Protein AF-A0A143X3V6-F1 (afdb_monomer)

Foldseek 3Di:
DPPPPDDAPLLCQVVVDPDDDDDDDLLQDLAPPDGDDPVNNVVSCVVVVHDDDDDDPPFDPPPVRPPLQVLCVCVVQVVDPVGDVDHDPVDDDDDDPDVVVLLVVQVVVCVPPNQGAEAEEQLFAAPPVCQPPQVDFRDDDPPDGTAAQHDDLVCLRPDSVNNRHYYYLVSCVPPHGPYYRYDYWPQWDDDVHIHGDPVSGYPNDPRCPVVVVVCVPPDPPPPDDPDPPDDNPSNPDDDD

Nearest PDB structures (foldseek):
  3qox-assembly1_A  TM=1.819E-01  e=5.528E+00  Homo sapiens
  4ek9-assembly1_A  TM=1.467E-01  e=5.528E+00  Homo sapiens
  5juw-assembly1_A  TM=1.767E-01  e=9.982E+00  Homo sapiens
  3sx0-assembly1_A  TM=1.728E-01  e=8.197E+00  Homo sapiens

pLDDT: mean 71.81, std 19.57, range [23.72, 94.69]

Secondary structure (DSSP, 8-state):
--TTS-S-HHHHHHHH-SS------GGG--STT----HHHHHHHHHHTT------------SGGG-HHHHHHHHHHTTS-TT------TT------SSHHHHHHHHHHHHHHHS-EEEEE-S-S---GGGTT-TTS-SEEETTEEEEEP-S-TTTTTT-SGGGGEEEEHHHHTT---SEEEEEP-TTEEESSSEEE-GGGS-TT-STTHHHHHHHTTS-GGGSS-S--S-S--TT-----

Radius of gyration: 20.34 Å; Cα contacts (8 Å, |Δi|>4): 263; chains: 1; bounding box: 48×42×54 Å

Sequence (240 aa):
MFQNLGENQVKEIINAAKFSIFFVDDFQMVTTKDIGSTEEIKKWCRFYDAEVYEDELISQFRCNGSDSYLSWIDNVLEISMEATDDFDHDYDIRICDTPEEVRQLIFEKNKINNKSRMVAGYCWDWIKDGKNNSEVHDIQIGNFGMSWNLGSSSTWAIDPESVNEIGCIHTCQGLEFDYVGVIIGNDLRYDNGIVTDFFQRARTDQSIKGLVLCQEKVPVKMRNMHSYTQLPVHCIDFFL

Solvent-accessible surface area (backbone atoms only — not comparable to full-atom values): 15436 Å² total; per-residue (Å²): 129,78,85,83,80,66,95,46,72,61,54,50,51,58,73,74,43,98,75,79,87,84,90,76,59,75,89,71,61,76,39,87,78,66,79,64,43,70,67,56,46,53,52,45,32,60,74,70,74,47,89,83,87,85,83,79,85,80,79,65,77,62,76,90,51,46,62,38,48,55,26,25,51,32,36,78,60,69,73,38,91,87,38,43,88,57,67,56,84,91,61,91,85,80,90,66,97,44,73,64,56,42,50,52,53,34,56,59,56,19,71,75,77,50,36,24,42,36,32,33,65,65,40,54,46,74,52,76,92,36,72,77,38,74,87,43,52,38,43,72,57,90,91,45,66,37,9,63,62,61,94,44,62,87,51,43,73,70,42,83,70,43,56,71,23,31,33,41,65,84,48,46,60,96,60,86,63,87,43,76,33,78,49,81,46,80,28,55,45,81,71,101,49,80,43,77,36,79,84,42,35,18,85,70,47,70,49,54,65,58,59,62,63,63,47,77,78,55,69,83,86,72,81,84,62,102,72,79,91,78,65,84,75,79,79,72,89,78,83,131

Structure (mmCIF, N/CA/C/O backbone):
data_AF-A0A143X3V6-F1
#
_entry.id   AF-A0A143X3V6-F1
#
loop_
_atom_site.group_PDB
_atom_site.id
_atom_site.type_symbol
_atom_site.label_atom_id
_atom_site.label_alt_id
_atom_site.label_comp_id
_atom_site.label_asym_id
_atom_site.label_entity_id
_atom_site.label_seq_id
_atom_site.pdbx_PDB_ins_code
_atom_site.Cartn_x
_atom_site.Cartn_y
_atom_site.Cartn_z
_atom_site.occupancy
_atom_site.B_iso_or_equiv
_atom_site.auth_seq_id
_atom_site.auth_comp_id
_atom_site.auth_asym_id
_atom_site.auth_atom_id
_atom_site.pdbx_PDB_model_num
ATOM 1 N N . MET A 1 1 ? 1.322 15.713 -10.008 1.00 41.16 1 MET A N 1
ATOM 2 C CA . MET A 1 1 ? 2.105 15.584 -11.256 1.00 41.16 1 MET A CA 1
ATOM 3 C C . MET A 1 1 ? 1.206 16.009 -12.415 1.00 41.16 1 MET A C 1
ATOM 5 O O . MET A 1 1 ? 0.051 15.601 -12.431 1.00 41.16 1 MET A O 1
ATOM 9 N N . PHE A 1 2 ? 1.649 16.917 -13.291 1.00 35.09 2 PHE A N 1
ATOM 10 C CA . PHE A 1 2 ? 0.79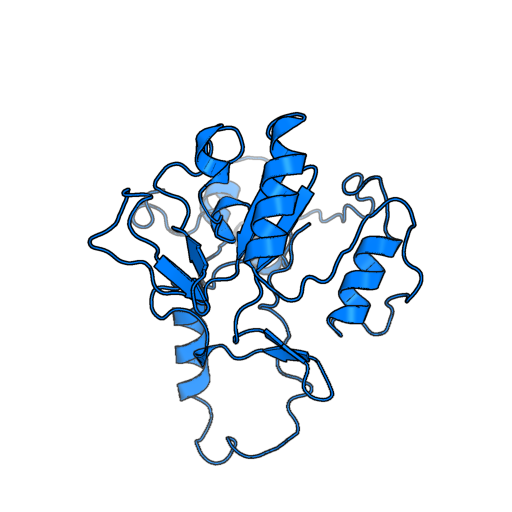5 17.508 -14.331 1.00 35.09 2 PHE A CA 1
ATOM 11 C C . PHE A 1 2 ? 0.451 16.472 -15.412 1.00 35.09 2 PHE A C 1
ATOM 13 O O . PHE A 1 2 ? 1.217 16.279 -16.347 1.00 35.09 2 PHE A O 1
ATOM 20 N N . GLN A 1 3 ? -0.715 15.830 -15.303 1.00 49.12 3 GLN A N 1
ATOM 21 C CA . GLN A 1 3 ? -1.196 14.803 -16.244 1.00 49.12 3 GLN A CA 1
ATOM 22 C C . GLN A 1 3 ? -1.459 15.319 -17.675 1.00 49.12 3 GLN A C 1
ATOM 24 O O . GLN A 1 3 ? -1.800 14.535 -18.551 1.00 49.12 3 GLN A O 1
ATOM 29 N N . ASN A 1 4 ? -1.298 16.623 -17.927 1.00 50.66 4 ASN A N 1
ATOM 30 C CA . ASN A 1 4 ? -1.761 17.285 -19.150 1.00 50.66 4 ASN A CA 1
ATOM 31 C C . ASN A 1 4 ? -0.631 17.876 -20.014 1.00 50.66 4 ASN A C 1
ATOM 33 O O . ASN A 1 4 ? -0.927 18.599 -20.962 1.00 50.66 4 ASN A O 1
ATOM 37 N N . LEU A 1 5 ? 0.643 17.663 -19.661 1.00 55.75 5 LEU A N 1
ATOM 38 C CA . LEU A 1 5 ? 1.781 18.320 -20.329 1.00 55.75 5 LEU A CA 1
ATOM 39 C C . LEU A 1 5 ? 2.754 17.360 -21.030 1.00 55.75 5 LEU A C 1
ATOM 41 O O . LEU A 1 5 ? 3.591 17.841 -21.788 1.00 55.75 5 LEU A O 1
ATOM 45 N N . GLY A 1 6 ? 2.639 16.049 -20.804 1.00 58.88 6 GLY A N 1
ATOM 46 C CA . GLY A 1 6 ? 3.483 15.026 -21.432 1.00 58.88 6 GLY A CA 1
ATOM 47 C C . GLY A 1 6 ? 2.671 14.062 -22.297 1.00 58.88 6 GLY A C 1
ATOM 48 O O . GLY A 1 6 ? 1.479 13.867 -22.060 1.00 58.88 6 GLY A O 1
ATOM 49 N N . GLU A 1 7 ? 3.309 13.476 -23.307 1.00 71.25 7 GLU A N 1
ATOM 50 C CA . GLU A 1 7 ? 2.683 12.512 -24.224 1.00 71.25 7 GLU A CA 1
ATOM 51 C C . GLU A 1 7 ? 2.676 11.104 -23.612 1.00 71.25 7 GLU A C 1
ATOM 53 O O . GLU A 1 7 ? 1.647 10.431 -23.592 1.00 71.25 7 GLU A O 1
ATOM 58 N N . ASN A 1 8 ? 3.826 10.667 -23.090 1.00 80.94 8 ASN A N 1
ATOM 59 C CA . ASN A 1 8 ? 4.011 9.402 -22.381 1.00 80.94 8 ASN A CA 1
ATOM 60 C C . ASN A 1 8 ? 5.337 9.459 -21.603 1.00 80.94 8 ASN A C 1
ATOM 62 O O . ASN A 1 8 ? 6.382 9.743 -22.188 1.00 80.94 8 ASN A O 1
ATOM 66 N N . GLN A 1 9 ? 5.309 9.183 -20.297 1.00 83.38 9 GLN A N 1
ATOM 67 C CA . GLN A 1 9 ? 6.490 9.350 -19.439 1.00 83.38 9 GLN A CA 1
ATOM 68 C C . GLN A 1 9 ? 7.649 8.429 -19.830 1.00 83.38 9 GLN A C 1
ATOM 70 O O . GLN A 1 9 ? 8.794 8.870 -19.874 1.00 83.38 9 GLN A O 1
ATOM 75 N N . VAL A 1 10 ? 7.362 7.173 -20.175 1.00 87.62 10 VAL A N 1
ATOM 76 C CA . VAL A 1 10 ? 8.379 6.199 -20.598 1.00 87.62 10 VAL A CA 1
ATOM 77 C C . VAL A 1 10 ? 9.037 6.653 -21.900 1.00 87.62 10 VAL A C 1
ATOM 79 O O . VAL A 1 10 ? 10.264 6.681 -22.001 1.00 87.62 10 VAL A O 1
ATOM 82 N N . LYS A 1 11 ? 8.225 7.091 -22.870 1.00 88.81 11 LYS A N 1
ATOM 83 C CA . LYS A 1 11 ? 8.693 7.654 -24.144 1.00 88.81 11 LYS A CA 1
ATOM 84 C C . LYS A 1 11 ? 9.636 8.842 -23.922 1.00 88.81 11 LYS A C 1
ATOM 86 O O . LYS A 1 11 ? 10.700 8.916 -24.533 1.00 88.81 11 LYS A O 1
ATOM 91 N N . GLU A 1 12 ? 9.248 9.765 -23.047 1.00 88.81 12 GLU A N 1
ATOM 92 C CA . GLU A 1 12 ? 10.024 10.968 -22.738 1.00 88.81 12 GLU A CA 1
ATOM 93 C C . GLU A 1 12 ? 11.344 10.640 -22.032 1.00 88.81 12 GLU A C 1
ATOM 95 O O . GLU A 1 12 ? 12.375 11.194 -22.410 1.00 88.81 12 GLU A O 1
ATOM 100 N N . ILE A 1 13 ? 11.343 9.705 -21.076 1.00 89.50 13 ILE A N 1
ATOM 101 C CA . ILE A 1 13 ? 12.553 9.259 -20.366 1.00 89.50 13 ILE A CA 1
ATOM 102 C C . ILE A 1 13 ? 13.547 8.604 -21.330 1.00 89.50 13 ILE A C 1
ATOM 104 O O . ILE A 1 13 ? 14.728 8.953 -21.314 1.00 89.50 13 ILE A O 1
ATOM 108 N N . ILE A 1 14 ? 13.084 7.689 -22.191 1.00 89.69 14 ILE A N 1
ATOM 109 C CA . ILE A 1 14 ? 13.942 7.016 -23.182 1.00 89.69 14 ILE A CA 1
ATOM 110 C C . ILE A 1 14 ? 14.565 8.042 -24.136 1.00 89.69 14 ILE A C 1
ATOM 112 O O . ILE A 1 14 ? 15.755 7.971 -24.423 1.00 89.69 14 ILE A O 1
ATOM 116 N N . ASN A 1 15 ? 13.789 9.025 -24.596 1.00 90.12 15 ASN A N 1
ATOM 117 C CA . ASN A 1 15 ? 14.271 10.029 -25.543 1.00 90.12 15 ASN A CA 1
ATOM 118 C C . ASN A 1 15 ? 15.184 11.097 -24.903 1.00 90.12 15 ASN A C 1
ATOM 120 O O . ASN A 1 15 ? 15.998 11.710 -25.593 1.00 90.12 15 ASN A O 1
ATOM 124 N N . ALA A 1 16 ? 15.042 11.363 -23.601 1.00 91.94 16 ALA A N 1
ATOM 125 C CA . ALA A 1 16 ? 15.795 12.409 -22.906 1.00 91.94 16 ALA A CA 1
ATOM 126 C C . ALA A 1 16 ? 17.180 11.960 -22.408 1.00 91.94 16 ALA A C 1
ATOM 128 O O . ALA A 1 16 ? 18.031 12.810 -22.128 1.00 91.94 16 ALA A O 1
ATOM 129 N N . ALA A 1 17 ? 17.423 10.653 -22.282 1.00 90.69 17 ALA A N 1
ATOM 130 C CA . ALA A 1 17 ? 18.639 10.102 -21.693 1.00 90.69 17 ALA A CA 1
ATOM 131 C C . ALA A 1 17 ? 19.413 9.214 -22.676 1.00 90.69 17 ALA A C 1
ATOM 133 O O . ALA A 1 17 ? 18.862 8.623 -23.595 1.00 90.69 17 ALA A O 1
ATOM 134 N N . LYS A 1 18 ? 20.730 9.095 -22.464 1.00 90.62 18 LYS A N 1
ATOM 135 C CA . LYS A 1 18 ? 21.573 8.139 -23.210 1.00 90.62 18 LYS A CA 1
ATOM 136 C C . LYS A 1 18 ? 21.439 6.707 -22.692 1.00 90.62 18 LYS A C 1
ATOM 138 O O . LYS A 1 18 ? 21.785 5.769 -23.395 1.00 90.62 18 LYS A O 1
ATOM 143 N N . PHE A 1 19 ? 21.031 6.576 -21.436 1.00 92.12 19 PHE A N 1
ATOM 144 C CA . PHE A 1 19 ? 20.879 5.323 -20.722 1.00 92.12 19 PHE A CA 1
ATOM 145 C C . PHE A 1 19 ? 19.839 5.539 -19.625 1.00 92.12 19 PHE A C 1
ATOM 147 O O . PHE A 1 19 ? 19.964 6.487 -18.845 1.00 92.12 19 PHE A O 1
ATOM 154 N N . SER A 1 20 ? 18.831 4.676 -19.587 1.00 92.25 20 SER A N 1
ATOM 155 C CA . SER A 1 20 ? 17.720 4.737 -18.639 1.00 92.25 20 SER A CA 1
ATOM 156 C C . SER A 1 20 ? 17.622 3.401 -17.922 1.00 92.25 20 SER A C 1
ATOM 158 O O . SER A 1 20 ? 17.647 2.357 -18.569 1.00 92.25 20 SER A O 1
ATOM 160 N N . ILE A 1 21 ? 17.509 3.438 -16.596 1.00 91.75 21 ILE A N 1
ATOM 161 C CA . ILE A 1 21 ? 17.247 2.256 -15.773 1.00 91.75 21 ILE A CA 1
ATOM 162 C C . ILE A 1 21 ? 15.812 2.372 -15.277 1.00 91.75 21 ILE A C 1
ATOM 164 O O . ILE A 1 21 ? 15.454 3.385 -14.674 1.00 91.75 21 ILE A O 1
ATOM 168 N N . PHE A 1 22 ? 15.011 1.343 -15.531 1.00 88.81 22 PHE A N 1
ATOM 169 C CA . PHE A 1 22 ? 13.647 1.239 -15.029 1.00 88.81 22 PHE A CA 1
ATOM 170 C C . PHE A 1 22 ? 13.601 0.153 -13.957 1.00 88.81 22 PHE A C 1
ATOM 172 O O . PHE A 1 22 ? 14.049 -0.964 -14.197 1.00 88.81 22 PHE A O 1
ATOM 179 N N . PHE A 1 23 ? 13.066 0.493 -12.788 1.00 86.69 23 PHE A N 1
ATOM 180 C CA . PHE A 1 23 ? 12.666 -0.480 -11.776 1.00 86.69 23 PHE A CA 1
ATOM 181 C C . PHE A 1 23 ? 11.154 -0.625 -11.882 1.00 86.69 23 PHE A C 1
ATOM 183 O O . PHE A 1 23 ? 10.441 0.367 -11.723 1.00 86.69 23 PHE A O 1
ATOM 190 N N . VAL A 1 24 ? 10.690 -1.825 -12.213 1.00 81.00 24 VAL A N 1
ATOM 191 C CA . VAL A 1 24 ? 9.278 -2.113 -12.462 1.00 81.00 24 VAL A CA 1
ATOM 192 C C . VAL A 1 24 ? 8.870 -3.384 -11.745 1.00 81.00 24 VAL A C 1
ATOM 194 O O . VAL A 1 24 ? 9.669 -4.306 -11.609 1.00 81.00 24 VAL A O 1
ATOM 197 N N . ASP A 1 25 ? 7.624 -3.400 -11.299 1.00 77.00 25 ASP A N 1
ATOM 198 C CA . ASP A 1 25 ? 6.945 -4.582 -10.797 1.00 77.00 25 ASP A CA 1
ATOM 199 C C . ASP A 1 25 ? 5.520 -4.538 -11.361 1.00 77.00 25 ASP A C 1
ATOM 201 O O . ASP A 1 25 ? 4.707 -3.694 -10.973 1.00 77.00 25 ASP A O 1
ATOM 205 N N . ASP A 1 26 ? 5.250 -5.393 -12.350 1.00 71.50 26 ASP A N 1
ATOM 206 C CA . ASP A 1 26 ? 3.972 -5.409 -13.070 1.00 71.50 26 ASP A CA 1
ATOM 207 C C . ASP A 1 26 ? 2.802 -5.826 -12.153 1.00 71.50 26 ASP A C 1
ATOM 209 O O . ASP A 1 26 ? 1.649 -5.516 -12.457 1.00 71.50 26 ASP A O 1
ATOM 213 N N . PHE A 1 27 ? 3.079 -6.466 -11.008 1.00 65.38 27 PHE A N 1
ATOM 214 C CA . PHE A 1 27 ? 2.068 -6.823 -10.007 1.00 65.38 27 PHE A CA 1
ATOM 215 C C . PHE A 1 27 ? 1.715 -5.666 -9.063 1.00 65.38 27 PHE A C 1
ATOM 217 O O . PHE A 1 27 ? 0.728 -5.747 -8.339 1.00 65.38 27 PHE A O 1
ATOM 224 N N . GLN A 1 28 ? 2.473 -4.567 -9.095 1.00 59.59 28 GLN A N 1
ATOM 225 C CA . GLN A 1 28 ? 2.283 -3.397 -8.229 1.00 59.59 28 GLN A CA 1
ATOM 226 C C . GLN A 1 28 ? 1.507 -2.250 -8.891 1.00 59.59 28 GLN A C 1
ATOM 228 O O . GLN A 1 28 ? 1.476 -1.128 -8.375 1.00 59.59 28 GLN A O 1
ATOM 233 N N . MET A 1 29 ? 0.896 -2.502 -10.049 1.00 62.06 29 MET A N 1
ATOM 234 C CA . MET A 1 29 ? 0.080 -1.517 -10.753 1.00 62.06 29 MET A CA 1
ATOM 235 C C . MET A 1 29 ? -1.276 -1.340 -10.060 1.00 62.06 29 MET A C 1
ATOM 237 O O . MET A 1 29 ? -2.145 -2.201 -10.150 1.00 62.06 29 MET A O 1
ATOM 241 N N . VAL A 1 30 ? -1.492 -0.188 -9.421 1.00 55.00 30 VAL A N 1
ATOM 242 C CA . VAL A 1 30 ? -2.698 0.079 -8.615 1.00 55.00 30 VAL A CA 1
ATOM 243 C C . VAL A 1 30 ? -3.80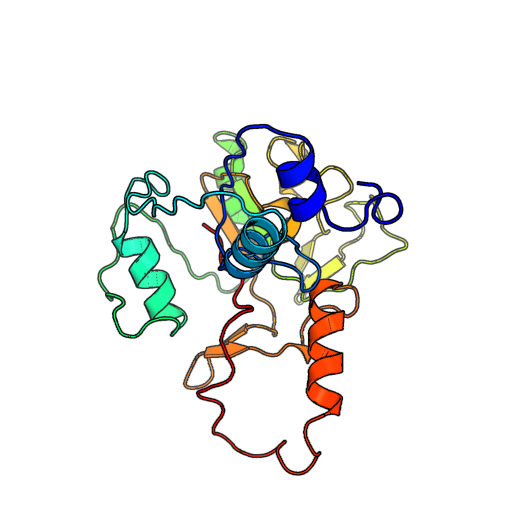3 0.740 -9.448 1.00 55.00 30 VAL A C 1
ATOM 245 O O . VAL A 1 30 ? -4.986 0.700 -9.101 1.00 55.00 30 VAL A O 1
ATOM 248 N N . THR A 1 31 ? -3.462 1.390 -10.565 1.00 55.03 31 THR A N 1
ATOM 249 C CA . THR A 1 31 ? -4.450 2.022 -11.444 1.00 55.03 31 THR A CA 1
ATOM 250 C C . THR A 1 31 ? -4.312 1.597 -12.898 1.00 55.03 31 THR A C 1
ATOM 252 O O . THR A 1 31 ? -3.228 1.467 -13.453 1.00 55.03 31 THR A O 1
ATOM 255 N N . THR A 1 32 ? -5.452 1.508 -13.588 1.00 52.22 32 THR A N 1
ATOM 256 C CA . THR A 1 32 ? -5.518 1.282 -15.049 1.00 52.22 32 THR A CA 1
ATOM 257 C C . THR A 1 32 ? -4.870 2.391 -15.890 1.00 52.22 32 THR A C 1
ATOM 259 O O . THR A 1 32 ? -4.821 2.290 -17.114 1.00 52.22 32 THR A O 1
ATOM 262 N N . LYS A 1 33 ? -4.423 3.478 -15.252 1.00 57.19 33 LYS A N 1
ATOM 263 C CA . LYS A 1 33 ? -3.708 4.591 -15.880 1.00 57.19 33 LYS A CA 1
ATOM 264 C C . LYS A 1 33 ? -2.219 4.593 -15.547 1.00 57.19 33 LYS A C 1
ATOM 266 O O . LYS A 1 33 ? -1.535 5.509 -16.004 1.00 57.19 33 LYS A O 1
ATOM 271 N N . ASP A 1 34 ? -1.743 3.643 -14.747 1.00 62.97 34 ASP A N 1
ATOM 272 C CA . ASP A 1 34 ? -0.328 3.539 -14.425 1.00 62.97 34 ASP A CA 1
ATOM 273 C C . ASP A 1 34 ? 0.434 3.213 -15.716 1.00 62.97 34 ASP A C 1
ATOM 275 O O . ASP A 1 34 ? 0.062 2.326 -16.485 1.00 62.97 34 ASP A O 1
ATOM 279 N N . ILE A 1 35 ? 1.452 4.024 -15.992 1.00 67.06 35 ILE A N 1
ATOM 280 C CA . ILE A 1 35 ? 2.323 3.932 -17.166 1.00 67.06 35 ILE A CA 1
ATOM 281 C C . ILE A 1 35 ? 3.625 3.304 -16.685 1.00 67.06 35 ILE A C 1
ATOM 283 O O . ILE A 1 35 ? 4.120 3.684 -15.625 1.00 67.06 35 ILE A O 1
ATOM 287 N N . GLY A 1 36 ? 4.209 2.412 -17.482 1.00 71.88 36 GLY A N 1
ATOM 288 C CA . GLY A 1 36 ? 5.500 1.804 -17.145 1.00 71.88 36 GLY A CA 1
ATOM 289 C C . GLY A 1 36 ? 5.476 0.302 -16.912 1.00 71.88 36 GLY A C 1
ATOM 290 O O . GLY A 1 36 ? 6.413 -0.203 -16.306 1.00 71.88 36 GLY A O 1
ATOM 291 N N . SER A 1 37 ? 4.468 -0.407 -17.427 1.00 80.44 37 SER A N 1
ATOM 292 C CA . SER A 1 37 ? 4.560 -1.868 -17.525 1.00 80.44 37 SER A CA 1
ATOM 293 C C . SER A 1 37 ? 5.788 -2.283 -18.336 1.00 80.44 37 SER A C 1
ATOM 295 O O . SER A 1 37 ? 6.217 -1.578 -19.264 1.00 80.44 37 SER A O 1
ATOM 297 N N . THR A 1 38 ? 6.319 -3.465 -18.039 1.00 84.56 38 THR A N 1
ATOM 298 C CA . THR A 1 38 ? 7.455 -4.043 -18.766 1.00 84.56 38 THR A CA 1
ATOM 299 C C . THR A 1 38 ? 7.201 -4.073 -20.280 1.00 84.56 38 THR A C 1
ATOM 301 O O . THR A 1 38 ? 8.076 -3.734 -21.087 1.00 84.56 38 THR A O 1
ATOM 304 N N . GLU A 1 39 ? 5.978 -4.418 -20.696 1.00 84.44 39 GLU A N 1
ATOM 305 C CA . GLU A 1 39 ? 5.583 -4.428 -22.108 1.00 84.44 39 GLU A CA 1
ATOM 306 C C . GLU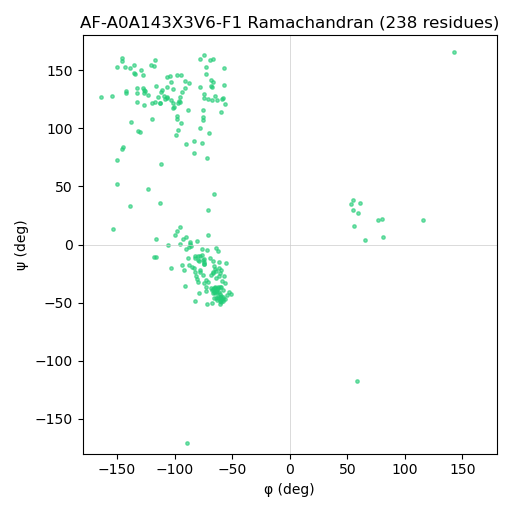 A 1 39 ? 5.598 -3.032 -22.745 1.00 84.44 39 GLU A C 1
ATOM 308 O O . GLU A 1 39 ? 6.061 -2.865 -23.880 1.00 84.44 39 GLU A O 1
ATOM 313 N N . GLU A 1 40 ? 5.115 -2.014 -22.031 1.00 85.62 40 GLU A N 1
ATOM 314 C CA . GLU A 1 40 ? 5.092 -0.639 -22.522 1.00 85.62 40 GLU A CA 1
ATOM 315 C C . GLU A 1 40 ? 6.506 -0.073 -22.694 1.00 85.62 40 GLU A C 1
ATOM 317 O O . GLU A 1 40 ? 6.799 0.563 -23.712 1.00 85.62 40 GLU A O 1
ATOM 322 N N . ILE A 1 41 ? 7.406 -0.359 -21.752 1.00 88.19 41 ILE A N 1
ATOM 323 C CA . ILE A 1 41 ? 8.819 0.025 -21.849 1.00 88.19 41 ILE A CA 1
ATOM 324 C C . ILE A 1 41 ? 9.457 -0.621 -23.074 1.00 88.19 41 ILE A C 1
ATOM 326 O O . ILE A 1 41 ? 10.004 0.082 -23.928 1.00 88.19 41 ILE A O 1
ATOM 330 N N . LYS A 1 42 ? 9.303 -1.940 -23.240 1.00 88.81 42 LYS A N 1
ATOM 331 C CA . LYS A 1 42 ? 9.830 -2.663 -24.409 1.00 88.81 42 LYS A CA 1
ATOM 332 C C . LYS A 1 42 ? 9.284 -2.106 -25.723 1.00 88.81 42 LYS A C 1
ATOM 334 O O . LYS A 1 42 ? 10.028 -1.999 -26.700 1.00 88.81 42 LYS A O 1
ATOM 339 N N . LYS A 1 43 ? 8.004 -1.727 -25.767 1.00 90.25 43 LYS A N 1
ATOM 340 C CA . LYS A 1 43 ? 7.381 -1.108 -26.945 1.00 90.25 43 LYS A CA 1
ATOM 341 C C . LYS A 1 43 ? 8.074 0.201 -27.332 1.00 90.25 43 LYS A C 1
ATOM 343 O O . LYS A 1 43 ? 8.382 0.386 -28.510 1.00 90.25 43 LYS A O 1
ATOM 348 N N . TRP A 1 44 ? 8.323 1.097 -26.378 1.00 91.00 44 TRP A N 1
ATOM 349 C CA . TRP A 1 44 ? 8.960 2.386 -26.664 1.00 91.00 44 TRP A CA 1
ATOM 350 C C . TRP A 1 44 ? 10.459 2.263 -26.942 1.00 91.00 44 TRP A C 1
ATOM 352 O O . TRP A 1 44 ? 10.955 2.963 -27.823 1.00 91.00 44 TRP A O 1
ATOM 362 N N . CYS A 1 45 ? 11.161 1.324 -26.304 1.00 90.62 45 CYS A N 1
ATOM 363 C CA . CYS A 1 45 ? 12.550 1.024 -26.655 1.00 90.62 45 CYS A CA 1
ATOM 364 C C . CYS A 1 45 ? 12.671 0.568 -28.117 1.00 90.62 45 CYS A C 1
ATOM 366 O O . CYS A 1 45 ? 13.500 1.095 -28.852 1.00 90.62 45 CYS A O 1
ATOM 368 N N . ARG A 1 46 ? 11.780 -0.324 -28.583 1.00 91.31 46 ARG A N 1
ATOM 369 C CA . ARG A 1 46 ? 11.733 -0.742 -30.000 1.00 91.31 46 ARG A CA 1
ATOM 370 C C . ARG A 1 46 ? 11.427 0.417 -30.946 1.00 91.31 46 ARG A C 1
ATOM 372 O O . ARG A 1 46 ? 11.967 0.461 -32.044 1.00 91.31 46 ARG A O 1
ATOM 379 N N . PHE A 1 47 ? 10.556 1.344 -30.544 1.00 91.88 47 PHE A N 1
ATOM 380 C CA . PHE A 1 47 ? 10.216 2.515 -31.358 1.00 91.88 47 PHE A CA 1
ATOM 381 C C . PHE A 1 47 ? 11.416 3.453 -31.568 1.00 91.88 47 PHE A C 1
ATOM 383 O O . PHE A 1 47 ? 11.561 4.015 -32.651 1.00 91.88 47 PHE A O 1
ATOM 390 N N . TYR A 1 48 ? 12.271 3.605 -30.554 1.00 91.69 48 TYR A N 1
ATOM 391 C CA . TYR A 1 48 ? 13.472 4.444 -30.605 1.00 91.69 48 TYR A CA 1
ATOM 392 C C . TYR A 1 48 ? 14.748 3.707 -31.031 1.00 91.69 48 TYR A C 1
ATOM 394 O O . TYR A 1 48 ? 15.813 4.319 -31.020 1.00 91.69 48 TYR A O 1
ATOM 402 N N . ASP A 1 49 ? 14.647 2.430 -31.411 1.00 92.19 49 ASP A N 1
ATOM 403 C CA . ASP A 1 49 ? 15.796 1.570 -31.733 1.00 92.19 49 ASP A CA 1
ATOM 404 C C . ASP A 1 49 ? 16.834 1.513 -30.591 1.00 92.19 49 ASP A C 1
ATOM 406 O O . ASP A 1 49 ? 18.046 1.533 -30.801 1.00 92.19 49 ASP A O 1
ATOM 410 N N . ALA A 1 50 ? 16.341 1.493 -29.347 1.00 91.56 50 ALA A N 1
ATOM 411 C CA . ALA A 1 50 ? 17.157 1.383 -28.146 1.00 91.56 50 ALA A CA 1
ATOM 412 C C . ALA A 1 50 ? 17.417 -0.089 -27.791 1.00 91.56 50 ALA A C 1
ATOM 414 O O . ALA A 1 50 ? 16.513 -0.928 -27.845 1.00 91.56 50 ALA A O 1
ATOM 415 N N . GLU A 1 51 ? 18.647 -0.391 -27.375 1.00 91.81 51 GLU A N 1
ATOM 416 C CA . GLU A 1 51 ? 19.011 -1.699 -26.831 1.00 91.81 51 GLU A CA 1
ATOM 417 C C . GLU A 1 51 ? 18.332 -1.919 -25.471 1.00 91.81 51 GLU A C 1
ATOM 419 O O . GLU A 1 51 ? 18.287 -1.017 -24.632 1.00 91.81 51 GLU A O 1
ATOM 424 N N . VAL A 1 52 ? 17.787 -3.120 -25.260 1.00 91.56 52 VAL A N 1
ATOM 425 C CA . VAL A 1 52 ? 17.070 -3.484 -24.033 1.00 91.56 52 VAL A CA 1
ATOM 426 C C . VAL A 1 52 ? 17.814 -4.611 -23.338 1.00 91.56 52 VAL A C 1
ATOM 428 O O . VAL A 1 52 ? 17.990 -5.683 -23.914 1.00 91.56 52 VAL A O 1
ATOM 431 N N . TYR A 1 53 ? 18.197 -4.366 -22.089 1.00 91.44 53 TYR A N 1
ATOM 432 C CA . TYR A 1 53 ? 18.651 -5.388 -21.156 1.00 91.44 53 TYR A CA 1
ATOM 433 C C . TYR A 1 53 ? 17.603 -5.523 -20.053 1.00 91.44 53 TYR A C 1
ATOM 435 O O . TYR A 1 53 ? 17.145 -4.519 -19.508 1.00 91.44 53 TYR A O 1
ATOM 443 N N . GLU A 1 54 ? 17.211 -6.755 -19.761 1.00 89.38 54 GLU A N 1
ATOM 444 C CA . GLU A 1 54 ? 16.208 -7.094 -18.758 1.00 89.38 54 GLU A CA 1
ATOM 445 C C . GLU A 1 54 ? 16.819 -8.109 -17.804 1.00 89.38 54 GLU A C 1
ATOM 447 O O . GLU A 1 54 ? 17.455 -9.069 -18.241 1.00 89.38 54 GLU A O 1
ATOM 452 N N . ASP A 1 55 ? 16.638 -7.859 -16.515 1.00 87.69 55 ASP A N 1
ATOM 453 C CA . ASP A 1 55 ? 17.110 -8.712 -15.436 1.00 87.69 55 ASP A CA 1
ATOM 454 C C . ASP A 1 55 ? 16.071 -8.701 -14.320 1.00 87.69 55 ASP A C 1
ATOM 456 O O . ASP A 1 55 ? 15.334 -7.722 -14.165 1.00 87.69 55 ASP A O 1
ATOM 460 N N . GLU A 1 56 ? 16.028 -9.775 -13.544 1.00 82.31 56 GLU A N 1
ATOM 461 C CA . GLU A 1 56 ? 15.044 -9.961 -12.483 1.00 82.31 56 GLU A CA 1
ATOM 462 C C . GLU A 1 56 ? 15.740 -9.980 -11.122 1.00 82.31 56 GLU A C 1
ATOM 464 O O . GLU A 1 56 ? 16.688 -10.732 -10.882 1.00 82.31 56 GLU A O 1
ATOM 469 N N . LEU A 1 57 ? 15.268 -9.138 -10.202 1.00 77.88 57 LEU A N 1
ATOM 470 C CA . LEU A 1 57 ? 15.752 -9.133 -8.825 1.00 77.88 57 LEU A CA 1
ATOM 471 C C . LEU A 1 57 ? 15.015 -10.213 -8.030 1.00 77.88 57 LEU A C 1
ATOM 473 O O . LEU A 1 57 ? 13.988 -9.950 -7.417 1.00 77.88 57 LEU A O 1
ATOM 477 N N . ILE A 1 58 ? 15.567 -11.426 -8.041 1.00 67.88 58 ILE A N 1
ATOM 478 C CA . ILE A 1 58 ? 14.947 -12.604 -7.411 1.00 67.88 58 ILE A CA 1
ATOM 479 C C . ILE A 1 58 ? 14.978 -12.516 -5.873 1.00 67.88 58 ILE A C 1
ATOM 481 O O . ILE A 1 58 ? 14.083 -13.009 -5.199 1.00 67.88 58 ILE A O 1
ATOM 485 N N . SER A 1 59 ? 16.009 -11.897 -5.288 1.00 59.91 59 SER A N 1
ATOM 486 C CA . SER A 1 59 ? 16.171 -11.849 -3.829 1.00 59.91 59 SER A CA 1
ATOM 487 C C . SER A 1 59 ? 15.456 -10.644 -3.210 1.00 59.91 59 SER A C 1
ATOM 489 O O . SER A 1 59 ? 15.886 -9.504 -3.423 1.00 59.91 59 SER A O 1
ATOM 491 N N . GLN A 1 60 ? 14.442 -10.887 -2.377 1.00 56.38 60 GLN A N 1
ATOM 492 C CA 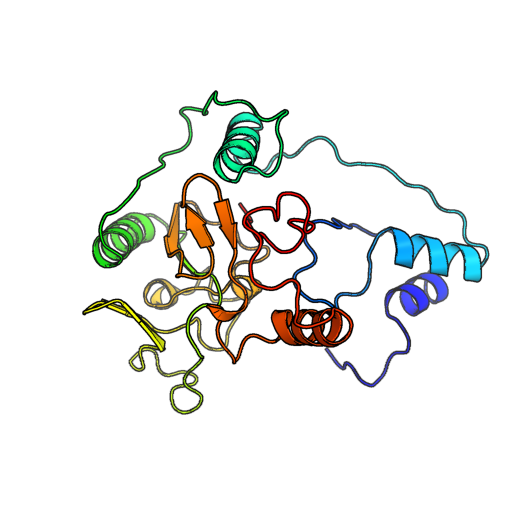. GLN A 1 60 ? 13.810 -9.863 -1.545 1.00 56.38 60 GLN A CA 1
ATOM 493 C C . GLN A 1 60 ? 14.400 -9.880 -0.126 1.00 56.38 60 GLN A C 1
ATOM 495 O O . GLN A 1 60 ? 14.355 -10.881 0.575 1.00 56.38 60 GLN A O 1
ATOM 500 N N . PHE A 1 61 ? 14.963 -8.751 0.315 1.00 58.69 61 PHE A N 1
ATOM 501 C CA . PHE A 1 61 ? 15.479 -8.587 1.688 1.00 58.69 61 PHE A CA 1
ATOM 502 C C . PHE A 1 61 ? 14.470 -7.923 2.636 1.00 58.69 61 PHE A C 1
ATOM 504 O O . PHE A 1 61 ? 14.781 -7.673 3.802 1.00 58.69 61 PHE A O 1
ATOM 511 N N . ARG A 1 62 ? 13.275 -7.592 2.133 1.00 56.16 62 ARG A N 1
ATOM 512 C CA . ARG A 1 62 ? 12.159 -7.132 2.962 1.00 56.16 62 ARG A CA 1
ATOM 513 C C . ARG A 1 62 ? 11.567 -8.323 3.715 1.00 56.16 62 ARG A C 1
ATOM 515 O O . ARG A 1 62 ? 11.863 -9.471 3.402 1.00 56.16 62 ARG A O 1
ATOM 522 N N . CYS A 1 63 ? 10.787 -8.048 4.752 1.00 53.62 63 CYS A N 1
ATOM 523 C CA . CYS A 1 63 ? 10.115 -9.089 5.530 1.00 53.62 63 CYS A CA 1
ATOM 524 C C . CYS A 1 63 ? 11.051 -10.093 6.233 1.00 53.62 63 CYS A C 1
ATOM 526 O O . CYS A 1 63 ? 10.779 -11.289 6.285 1.00 53.62 63 CYS A O 1
ATOM 528 N N . ASN A 1 64 ? 12.202 -9.613 6.718 1.00 55.78 64 ASN A N 1
ATOM 529 C CA . ASN A 1 64 ? 13.246 -10.436 7.346 1.00 55.78 64 ASN A CA 1
ATOM 530 C C . ASN A 1 64 ? 13.757 -11.606 6.467 1.00 55.78 64 ASN A C 1
ATOM 532 O O . ASN A 1 64 ? 14.419 -12.504 6.978 1.00 55.78 64 ASN A O 1
ATOM 536 N N . GLY A 1 65 ? 13.482 -11.593 5.152 1.00 53.16 65 GLY A N 1
ATOM 537 C CA . GLY A 1 65 ? 13.816 -12.689 4.234 1.00 53.16 65 GLY A CA 1
ATOM 538 C C . GLY A 1 65 ? 12.888 -13.905 4.333 1.00 53.16 65 GLY A C 1
ATOM 539 O O . GLY A 1 65 ? 13.289 -15.003 3.952 1.00 53.16 65 GLY A O 1
ATOM 540 N N . SER A 1 66 ? 11.676 -13.737 4.869 1.00 63.47 66 SER A N 1
ATOM 541 C CA . SER A 1 66 ? 10.706 -14.821 5.021 1.00 63.47 66 SER A CA 1
ATOM 542 C C . SER A 1 66 ? 9.915 -15.053 3.728 1.00 63.47 66 SER A C 1
ATOM 544 O O . SER A 1 66 ? 8.764 -14.635 3.587 1.00 63.47 66 SER A O 1
ATOM 546 N N . ASP A 1 67 ? 10.534 -15.737 2.763 1.00 67.94 67 ASP A N 1
ATOM 547 C CA . ASP A 1 67 ? 9.855 -16.201 1.540 1.00 67.94 67 ASP A CA 1
ATOM 548 C C . ASP A 1 67 ? 8.637 -17.091 1.870 1.00 67.94 67 ASP A C 1
ATOM 550 O O . ASP A 1 67 ? 7.660 -17.136 1.124 1.00 67.94 67 ASP A O 1
ATOM 554 N N . SER A 1 68 ? 8.664 -17.772 3.019 1.00 72.69 68 SER A N 1
ATOM 555 C CA . SER A 1 68 ? 7.563 -18.590 3.535 1.00 72.69 68 SER A CA 1
ATOM 556 C C . SER A 1 68 ? 6.351 -17.764 3.959 1.00 72.69 68 SER A C 1
ATOM 558 O O . SER A 1 68 ? 5.234 -18.185 3.683 1.00 72.69 68 SER A O 1
ATOM 560 N N . TYR A 1 69 ? 6.526 -16.578 4.558 1.00 75.06 69 TYR A N 1
ATOM 561 C CA . TYR A 1 69 ? 5.398 -15.685 4.856 1.00 75.06 69 TYR A CA 1
ATOM 562 C C . TYR A 1 69 ? 4.668 -15.267 3.570 1.00 75.06 69 TYR A C 1
ATOM 564 O O . TYR A 1 69 ? 3.443 -15.353 3.486 1.00 75.06 69 TYR A O 1
ATOM 572 N N . LEU A 1 70 ? 5.431 -14.826 2.565 1.00 74.50 70 LEU A N 1
ATOM 573 C CA . LEU A 1 70 ? 4.912 -14.415 1.257 1.00 74.50 70 LEU A CA 1
ATOM 574 C C . LEU A 1 70 ? 4.167 -15.564 0.578 1.00 74.50 70 LEU A C 1
ATOM 576 O O . LEU A 1 70 ? 3.016 -15.415 0.175 1.00 74.50 70 LEU A O 1
ATOM 580 N N . SER A 1 71 ? 4.810 -16.731 0.536 1.00 76.00 71 SER A N 1
ATOM 581 C CA . SER A 1 71 ? 4.215 -17.945 -0.007 1.00 76.00 71 SER A CA 1
ATOM 582 C C . SER A 1 71 ? 2.924 -18.303 0.731 1.00 76.00 71 SER A C 1
ATOM 584 O O . SER A 1 71 ? 1.902 -18.554 0.106 1.00 76.00 71 SER A O 1
ATOM 586 N N . TRP A 1 72 ? 2.910 -18.240 2.059 1.00 80.19 72 TRP A N 1
ATOM 587 C CA . TRP A 1 72 ? 1.711 -18.527 2.837 1.00 80.19 72 TRP A CA 1
ATOM 588 C C . TRP A 1 72 ? 0.554 -17.564 2.517 1.00 80.19 72 TRP A C 1
ATOM 590 O O . TRP A 1 72 ? -0.580 -18.018 2.361 1.00 80.19 72 TRP A O 1
ATOM 600 N N . ILE A 1 73 ? 0.816 -16.262 2.341 1.00 79.31 73 ILE A N 1
ATOM 601 C CA . ILE A 1 73 ? -0.210 -15.295 1.911 1.00 79.31 73 ILE A CA 1
ATOM 602 C C . ILE A 1 73 ? -0.775 -15.658 0.534 1.00 79.31 73 ILE A C 1
ATOM 604 O O . ILE A 1 73 ? -1.997 -15.679 0.372 1.00 79.31 73 ILE A O 1
ATOM 608 N N . ASP A 1 74 ? 0.080 -15.998 -0.432 1.00 77.94 74 ASP A N 1
ATOM 609 C CA . ASP A 1 74 ? -0.359 -16.409 -1.771 1.00 77.94 74 ASP A CA 1
ATOM 610 C C . ASP A 1 74 ? -1.235 -17.667 -1.731 1.00 77.94 74 ASP A C 1
ATOM 612 O O . ASP A 1 74 ? -2.197 -17.773 -2.497 1.00 77.94 74 ASP A O 1
ATOM 616 N N . ASN A 1 75 ? -0.930 -18.603 -0.827 1.00 79.88 75 ASN A N 1
ATOM 617 C CA . ASN A 1 75 ? -1.732 -19.804 -0.600 1.00 79.88 75 ASN A CA 1
ATOM 618 C C . ASN A 1 75 ? -3.102 -19.453 0.001 1.00 79.88 75 ASN A C 1
ATOM 620 O O . ASN A 1 75 ? -4.139 -19.850 -0.529 1.00 79.88 75 ASN A O 1
ATOM 624 N N . VAL A 1 76 ? -3.119 -18.657 1.078 1.00 80.19 76 VAL A N 1
ATOM 625 C CA . VAL A 1 76 ? -4.350 -18.230 1.770 1.00 80.19 76 VAL A CA 1
ATOM 626 C C . VAL A 1 76 ? -5.279 -17.448 0.843 1.00 80.19 76 VAL A C 1
ATOM 628 O O . VAL A 1 76 ? -6.500 -17.580 0.934 1.00 80.19 76 VAL A O 1
ATOM 631 N N . LEU A 1 77 ? -4.712 -16.639 -0.051 1.00 77.62 77 LEU A N 1
ATOM 632 C CA . LEU A 1 77 ? -5.458 -15.855 -1.032 1.00 77.62 77 LEU A CA 1
ATOM 633 C C . LEU A 1 77 ? -5.769 -16.624 -2.326 1.00 77.62 77 LEU A C 1
ATOM 635 O O . LEU A 1 77 ? -6.384 -16.054 -3.227 1.00 77.62 77 LEU A O 1
ATOM 639 N N . GLU A 1 78 ? -5.380 -17.899 -2.418 1.00 78.12 78 GLU A N 1
ATOM 640 C CA . GLU A 1 78 ? -5.572 -18.760 -3.593 1.00 78.12 78 GLU A CA 1
ATOM 641 C C . GLU A 1 78 ? -4.981 -18.153 -4.889 1.00 78.12 78 GLU A C 1
ATOM 643 O O . GLU A 1 78 ? -5.474 -18.399 -5.993 1.00 78.12 78 GLU A O 1
ATOM 648 N N . ILE A 1 79 ? -3.913 -17.354 -4.768 1.00 74.00 79 ILE A N 1
ATOM 649 C CA . ILE A 1 79 ? -3.238 -16.676 -5.889 1.00 74.00 79 ILE A CA 1
ATOM 650 C C . ILE A 1 79 ? -2.321 -17.652 -6.632 1.00 74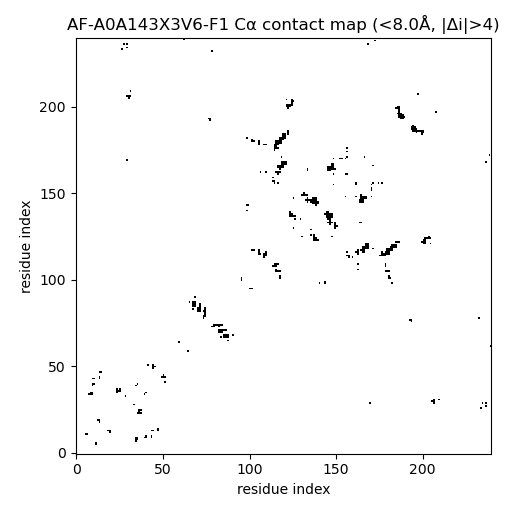.00 79 ILE A C 1
ATOM 652 O O . ILE A 1 79 ? -2.292 -17.664 -7.865 1.00 74.00 79 ILE A O 1
ATOM 656 N N . SER A 1 80 ? -1.592 -18.493 -5.894 1.00 67.50 80 SER A N 1
ATOM 657 C CA . SER A 1 80 ? -0.677 -19.487 -6.457 1.00 67.50 80 SER A CA 1
ATOM 658 C C . SER A 1 80 ? -0.868 -20.851 -5.806 1.00 67.50 80 SER A C 1
ATOM 660 O O . SER A 1 80 ? -0.848 -20.988 -4.590 1.00 67.50 80 SER A O 1
ATOM 662 N N . MET A 1 81 ? -0.998 -21.891 -6.633 1.00 61.00 81 MET A N 1
ATOM 663 C CA . MET A 1 81 ? -1.068 -23.286 -6.171 1.00 61.00 81 MET A CA 1
ATOM 664 C C . MET A 1 81 ? 0.310 -23.879 -5.837 1.00 61.00 81 MET A C 1
ATOM 666 O O . MET A 1 81 ? 0.384 -24.988 -5.316 1.00 61.00 81 MET A O 1
ATOM 670 N N . GLU A 1 82 ? 1.396 -23.179 -6.175 1.00 65.25 82 GLU A N 1
ATOM 671 C CA . GLU A 1 82 ? 2.773 -23.584 -5.845 1.00 65.25 82 GLU A CA 1
ATOM 672 C C . GLU A 1 82 ? 3.206 -23.077 -4.462 1.00 65.25 82 GLU A C 1
ATOM 674 O O . GLU A 1 82 ? 4.311 -23.356 -3.997 1.00 65.25 82 GLU A O 1
ATOM 679 N N . ALA A 1 83 ? 2.319 -22.335 -3.807 1.00 63.81 83 ALA A N 1
ATOM 680 C CA . ALA A 1 83 ? 2.535 -21.752 -2.510 1.00 63.81 83 ALA A CA 1
ATOM 681 C C . ALA A 1 83 ? 2.510 -22.798 -1.382 1.00 63.81 83 ALA A C 1
ATOM 683 O O . ALA A 1 83 ? 1.806 -23.807 -1.437 1.00 63.81 83 ALA A O 1
ATOM 684 N N . THR A 1 84 ? 3.317 -22.564 -0.353 1.00 63.88 84 THR A N 1
ATOM 685 C CA . THR A 1 84 ? 3.515 -23.477 0.774 1.00 63.88 84 THR A CA 1
ATOM 686 C C . THR A 1 84 ? 2.646 -23.067 1.969 1.00 63.88 84 THR A C 1
ATOM 688 O O . THR A 1 84 ? 2.400 -21.890 2.199 1.00 63.88 84 THR A O 1
ATOM 691 N N . ASP A 1 85 ? 2.162 -24.051 2.734 1.00 62.00 85 ASP A N 1
ATOM 692 C CA . ASP A 1 85 ? 1.393 -23.842 3.980 1.00 62.00 85 ASP A CA 1
ATOM 693 C C . ASP A 1 85 ? 2.298 -23.667 5.220 1.00 62.00 85 ASP A C 1
ATOM 695 O O . ASP A 1 85 ? 1.832 -23.484 6.341 1.00 62.00 85 ASP A O 1
ATOM 699 N N . ASP A 1 86 ? 3.615 -23.754 5.028 1.00 65.50 86 ASP A N 1
ATOM 700 C CA . ASP A 1 86 ? 4.615 -23.539 6.071 1.00 65.50 86 ASP A CA 1
ATOM 701 C C . ASP A 1 86 ? 4.743 -22.041 6.357 1.00 65.50 86 ASP A C 1
ATOM 703 O O . ASP A 1 86 ? 5.126 -21.254 5.490 1.00 65.50 86 ASP A O 1
ATOM 707 N N . PHE A 1 87 ? 4.393 -21.656 7.580 1.00 66.56 87 PHE A N 1
ATOM 708 C CA . PHE A 1 87 ? 4.387 -20.275 8.035 1.00 66.56 87 PHE A CA 1
ATOM 709 C C . PHE A 1 87 ? 5.562 -20.033 8.980 1.00 66.56 87 PHE A C 1
ATOM 711 O O . PHE A 1 87 ? 5.732 -20.743 9.974 1.00 66.56 87 PHE A O 1
ATOM 718 N N . ASP A 1 88 ? 6.356 -19.005 8.689 1.00 65.19 88 ASP A N 1
ATOM 719 C CA . ASP A 1 88 ? 7.491 -18.627 9.524 1.00 65.19 88 ASP A CA 1
ATOM 720 C C . ASP A 1 88 ? 7.047 -18.098 10.891 1.00 65.19 88 ASP A C 1
ATOM 722 O O . ASP A 1 88 ? 6.152 -17.262 11.008 1.00 65.19 88 ASP A O 1
ATOM 726 N N . HIS A 1 89 ? 7.714 -18.549 11.948 1.00 63.41 89 HIS A N 1
ATOM 727 C CA . HIS A 1 89 ? 7.382 -18.195 13.325 1.00 63.41 89 HIS A CA 1
ATOM 728 C C . HIS A 1 89 ? 7.826 -16.780 13.731 1.00 63.41 89 HIS A C 1
ATOM 730 O O . HIS A 1 89 ? 7.527 -16.354 14.849 1.00 63.41 89 HIS A O 1
ATOM 736 N N . ASP A 1 90 ? 8.514 -16.050 12.850 1.00 72.62 90 ASP A N 1
ATOM 737 C CA . ASP A 1 90 ? 8.952 -14.671 13.093 1.00 72.62 90 ASP A CA 1
ATOM 738 C C . ASP A 1 90 ? 7.809 -13.636 12.993 1.00 72.62 90 ASP A C 1
ATOM 740 O O . ASP A 1 90 ? 7.958 -12.504 13.463 1.00 72.62 90 ASP A O 1
ATOM 744 N N . TYR A 1 91 ? 6.649 -14.017 12.442 1.00 76.00 91 TYR A N 1
ATOM 745 C CA . TYR A 1 91 ? 5.480 -13.146 12.285 1.00 76.00 91 TYR A CA 1
ATOM 746 C C . TYR A 1 91 ? 4.345 -13.471 13.272 1.00 76.00 91 TYR A C 1
ATOM 748 O O . TYR A 1 91 ? 3.954 -14.621 13.458 1.00 76.00 91 TYR A O 1
ATOM 756 N N . ASP A 1 92 ? 3.758 -12.431 13.876 1.00 83.06 92 ASP A N 1
ATOM 757 C CA . ASP A 1 92 ? 2.578 -12.526 14.754 1.00 83.06 92 ASP A CA 1
ATOM 758 C C . ASP A 1 92 ? 1.312 -12.164 13.963 1.00 83.06 92 ASP A C 1
ATOM 760 O O . ASP A 1 92 ? 0.965 -10.988 13.833 1.00 83.06 92 ASP A O 1
ATOM 764 N N . ILE A 1 93 ? 0.631 -13.175 13.413 1.00 85.00 93 ILE A N 1
ATOM 765 C CA . ILE A 1 93 ? -0.666 -13.008 12.742 1.00 85.00 93 ILE A CA 1
ATOM 766 C C . ILE A 1 93 ? -1.796 -13.261 13.730 1.00 85.00 93 ILE A C 1
ATOM 768 O O . ILE A 1 93 ? -1.846 -14.289 14.407 1.00 85.00 93 ILE A O 1
ATOM 772 N N . ARG A 1 94 ? -2.758 -12.335 13.761 1.00 88.12 94 ARG A N 1
ATOM 773 C CA . ARG A 1 94 ? -3.950 -12.439 14.600 1.00 88.12 94 ARG A CA 1
ATOM 774 C C . ARG A 1 94 ? -5.198 -12.131 13.800 1.00 88.12 94 ARG A C 1
ATOM 776 O O . ARG A 1 94 ? -5.255 -11.138 13.083 1.00 88.12 94 ARG A O 1
ATOM 783 N N . ILE A 1 95 ? -6.207 -12.970 13.987 1.00 88.88 95 ILE A N 1
ATOM 784 C CA . ILE A 1 95 ? -7.565 -12.714 13.521 1.00 88.88 95 ILE A CA 1
ATOM 785 C C . ILE A 1 95 ? -8.325 -12.126 14.708 1.00 88.88 95 ILE A C 1
ATOM 787 O O . ILE A 1 95 ? -8.357 -12.728 15.781 1.00 88.88 95 ILE A O 1
ATOM 791 N N . CYS A 1 96 ? -8.887 -10.937 14.520 1.00 88.94 96 CYS A N 1
ATOM 792 C CA . CYS A 1 96 ? -9.704 -10.256 15.519 1.00 88.94 96 CYS A CA 1
ATOM 793 C C . CYS A 1 96 ? -11.171 -10.309 15.100 1.00 88.94 96 CYS A C 1
ATOM 795 O O . CYS A 1 96 ? -11.483 -10.174 13.916 1.00 88.94 96 CYS A O 1
ATOM 797 N N . ASP A 1 97 ? -12.068 -10.447 16.074 1.00 88.50 97 ASP A N 1
ATOM 798 C CA . ASP A 1 97 ? -13.507 -10.523 15.805 1.00 88.50 97 ASP A CA 1
ATOM 799 C C . ASP A 1 97 ? -14.100 -9.134 15.530 1.00 88.50 97 ASP A C 1
ATOM 801 O O . ASP A 1 97 ? -15.157 -9.005 14.906 1.00 88.50 97 ASP A O 1
ATOM 805 N N . THR A 1 98 ? -13.431 -8.072 15.999 1.00 89.12 98 THR A N 1
ATOM 806 C CA . THR A 1 98 ? -13.906 -6.694 15.843 1.00 89.12 98 THR A CA 1
ATOM 807 C C . THR A 1 98 ? -12.801 -5.721 15.411 1.00 89.12 98 THR A C 1
ATOM 809 O O . THR A 1 98 ? -11.649 -5.854 15.825 1.00 89.12 98 THR A O 1
ATOM 812 N N . PRO A 1 99 ? -13.133 -4.671 14.630 1.00 90.62 99 PRO A N 1
ATOM 813 C CA . PRO A 1 99 ? -12.167 -3.627 14.261 1.00 90.62 99 PRO A CA 1
ATOM 814 C C . PRO A 1 99 ? -11.664 -2.821 15.472 1.00 90.62 99 PRO A C 1
ATOM 816 O O . PRO A 1 99 ? -10.576 -2.250 15.440 1.00 90.62 99 PRO A O 1
ATOM 819 N N . GLU A 1 100 ? -12.434 -2.800 16.562 1.00 90.56 100 GLU A N 1
ATOM 820 C CA . GLU A 1 100 ? -12.050 -2.152 17.814 1.00 90.56 100 GLU A CA 1
ATOM 821 C C . GLU A 1 100 ? -10.874 -2.864 18.498 1.00 90.56 100 GLU A C 1
ATOM 823 O O . GLU A 1 100 ? -9.966 -2.203 19.000 1.00 90.56 100 GLU A O 1
ATOM 828 N N . GLU A 1 101 ? -10.848 -4.199 18.472 1.00 90.94 101 GLU A N 1
ATOM 829 C CA . GLU A 1 101 ? -9.711 -4.985 18.969 1.00 90.94 101 GLU A CA 1
ATOM 830 C C . GLU A 1 101 ? -8.441 -4.683 18.171 1.00 90.94 101 GLU A C 1
ATOM 832 O O . GLU A 1 101 ? -7.386 -4.435 18.759 1.00 90.94 101 GLU A O 1
ATOM 837 N N . VAL A 1 102 ? -8.553 -4.622 16.838 1.00 92.75 102 VAL A N 1
ATOM 838 C CA . VAL A 1 102 ? -7.435 -4.252 15.955 1.00 92.75 102 VAL A CA 1
ATOM 839 C C . VAL A 1 102 ? -6.912 -2.864 16.322 1.00 92.75 102 VAL A C 1
ATOM 841 O O . VAL A 1 102 ? -5.706 -2.687 16.501 1.00 92.75 102 VAL A O 1
ATOM 844 N N . ARG A 1 103 ? -7.810 -1.888 16.508 1.00 92.62 103 ARG A N 1
ATOM 845 C CA . ARG A 1 103 ? -7.443 -0.526 16.914 1.00 92.62 103 ARG A CA 1
ATOM 846 C C . ARG A 1 103 ? -6.675 -0.505 18.228 1.00 92.62 103 ARG A C 1
ATOM 848 O O . ARG A 1 103 ? -5.629 0.135 18.312 1.00 92.62 103 ARG A O 1
ATOM 855 N N . GLN A 1 104 ? -7.166 -1.204 19.247 1.00 93.88 104 GLN A N 1
ATOM 856 C CA . GLN A 1 104 ? -6.520 -1.243 20.560 1.00 93.88 104 GLN A CA 1
ATOM 857 C C . GLN A 1 104 ? -5.119 -1.855 20.484 1.00 93.88 104 GLN A C 1
ATOM 859 O O . GLN A 1 104 ? -4.170 -1.257 20.993 1.00 93.88 104 GLN A O 1
ATOM 864 N N . LEU A 1 105 ? -4.969 -2.982 19.783 1.00 94.19 105 LEU A N 1
ATOM 865 C CA . LEU A 1 105 ? -3.670 -3.624 19.574 1.00 94.19 105 LEU A CA 1
ATOM 866 C C . LEU A 1 105 ? -2.695 -2.693 18.848 1.00 94.19 105 LEU A C 1
ATOM 868 O O . LEU A 1 105 ? -1.557 -2.526 19.290 1.00 94.19 105 LEU A O 1
ATOM 872 N N . ILE A 1 106 ? -3.139 -2.037 17.774 1.00 93.69 106 ILE A N 1
ATOM 873 C CA . ILE A 1 106 ? -2.298 -1.096 17.031 1.00 93.69 106 ILE A CA 1
ATOM 874 C C . ILE A 1 106 ? -1.914 0.101 17.892 1.00 93.69 106 ILE A C 1
ATOM 876 O O . ILE A 1 106 ? -0.754 0.499 17.877 1.00 93.69 106 ILE A O 1
ATOM 880 N N . PHE A 1 107 ? -2.822 0.639 18.704 1.00 93.81 107 PHE A N 1
ATOM 881 C CA . PHE A 1 107 ? -2.512 1.757 19.596 1.00 93.81 107 PHE A CA 1
ATOM 882 C C . PHE A 1 107 ? -1.495 1.363 20.668 1.00 93.81 107 PHE A C 1
ATOM 884 O O . PHE A 1 107 ? -0.627 2.160 21.023 1.00 93.81 107 PHE A O 1
ATOM 891 N N . GLU A 1 108 ? -1.575 0.141 21.193 1.00 94.69 108 GLU A N 1
ATOM 892 C CA . GLU A 1 108 ? -0.590 -0.380 22.139 1.00 94.69 108 GLU A CA 1
ATOM 893 C C . GLU A 1 108 ? 0.784 -0.560 21.497 1.00 94.69 108 GLU A C 1
ATOM 895 O O . GLU A 1 108 ? 1.782 -0.111 22.064 1.00 94.69 108 GLU A O 1
ATOM 900 N N . LYS A 1 109 ? 0.844 -1.152 20.300 1.00 93.00 109 LYS A N 1
ATOM 901 C CA . LYS A 1 109 ? 2.098 -1.341 19.559 1.00 93.00 109 LYS A CA 1
ATOM 902 C C . LYS A 1 109 ? 2.704 -0.015 19.105 1.00 93.00 109 LYS A C 1
ATOM 904 O O . LYS A 1 109 ? 3.912 0.180 19.242 1.00 93.00 109 LYS A O 1
ATOM 909 N N . ASN A 1 110 ? 1.875 0.944 18.693 1.00 93.06 110 ASN A N 1
ATOM 910 C CA . ASN A 1 110 ? 2.343 2.243 18.223 1.00 93.06 110 ASN A CA 1
ATOM 911 C C . ASN A 1 110 ? 3.060 3.048 19.320 1.00 93.06 110 ASN A C 1
ATOM 913 O O . ASN A 1 110 ? 3.973 3.815 19.020 1.00 93.06 110 ASN A O 1
ATOM 917 N N . LYS A 1 111 ? 2.715 2.843 20.602 1.00 93.06 111 LYS A N 1
ATOM 918 C CA . LYS A 1 111 ? 3.394 3.496 21.741 1.00 93.06 111 LYS A CA 1
ATOM 919 C C . LYS A 1 111 ? 4.878 3.139 21.857 1.00 93.06 111 LYS A C 1
ATOM 921 O O . LYS A 1 111 ? 5.607 3.866 22.525 1.00 93.06 111 LYS A O 1
ATOM 926 N N . ILE A 1 112 ? 5.324 2.034 21.254 1.00 92.19 112 ILE A N 1
ATOM 927 C CA . ILE A 1 112 ? 6.710 1.565 21.353 1.00 92.19 112 ILE A CA 1
ATOM 928 C C . ILE A 1 112 ? 7.643 2.478 20.547 1.00 92.19 112 ILE A C 1
ATOM 930 O O . ILE A 1 112 ? 8.661 2.933 21.066 1.00 92.19 112 ILE A O 1
ATOM 934 N N . ASN A 1 113 ? 7.314 2.740 19.280 1.00 90.94 113 ASN A N 1
ATOM 935 C CA . ASN A 1 113 ? 8.214 3.432 18.350 1.00 90.94 113 ASN A CA 1
ATOM 936 C C . ASN A 1 113 ? 7.514 4.200 17.212 1.00 90.94 113 ASN A C 1
ATOM 938 O O . ASN A 1 113 ? 8.177 4.612 16.263 1.00 90.94 113 ASN A O 1
ATOM 942 N N . ASN A 1 114 ? 6.201 4.413 17.308 1.00 91.44 114 ASN A N 1
ATOM 943 C CA . ASN A 1 114 ? 5.376 5.092 16.308 1.00 91.44 114 ASN A CA 1
ATOM 944 C C . ASN A 1 114 ? 5.376 4.448 14.902 1.00 91.44 114 ASN A C 1
ATOM 946 O O . ASN A 1 114 ? 5.152 5.142 13.913 1.00 91.44 114 ASN A O 1
ATOM 950 N N . LYS A 1 115 ? 5.611 3.134 14.793 1.00 89.69 115 LYS A N 1
ATOM 951 C CA . LYS A 1 115 ? 5.610 2.399 13.515 1.00 89.69 115 LYS A CA 1
ATOM 952 C C . LYS A 1 115 ? 4.462 1.402 13.388 1.00 89.69 115 LYS A C 1
ATOM 954 O O . LYS A 1 115 ? 4.638 0.320 12.833 1.00 89.69 115 LYS A O 1
ATOM 959 N N . SER A 1 116 ? 3.291 1.722 13.927 1.00 92.12 116 SER A N 1
ATOM 960 C CA . SER A 1 116 ? 2.116 0.861 13.781 1.00 92.12 116 SER A CA 1
ATOM 961 C C . SER A 1 116 ? 0.935 1.641 13.240 1.00 92.12 116 SER A C 1
ATOM 963 O O . SER A 1 116 ? 0.628 2.724 13.740 1.00 92.12 116 SER A O 1
ATOM 965 N N . ARG A 1 117 ? 0.281 1.121 12.203 1.00 91.88 117 ARG A N 1
ATOM 966 C CA . ARG A 1 117 ? -0.834 1.808 11.543 1.00 91.88 117 ARG A CA 1
ATOM 967 C C . ARG A 1 117 ? -1.956 0.849 11.188 1.00 91.88 117 ARG A C 1
ATOM 969 O O . ARG A 1 117 ? -1.735 -0.339 10.970 1.00 91.88 117 ARG A O 1
ATOM 976 N N . MET A 1 118 ? -3.168 1.391 11.138 1.00 91.75 118 MET A N 1
ATOM 977 C CA . MET A 1 118 ? -4.314 0.698 10.567 1.00 91.75 118 MET A CA 1
ATOM 978 C C . MET A 1 118 ? -4.424 1.041 9.086 1.00 91.75 118 MET A C 1
ATOM 980 O O . MET A 1 118 ? -4.216 2.190 8.691 1.00 91.75 118 MET A O 1
ATOM 984 N N . VAL A 1 119 ? -4.765 0.050 8.274 1.00 90.75 119 VAL A N 1
ATOM 985 C CA . VAL A 1 119 ? -4.955 0.185 6.831 1.00 90.75 119 VAL A CA 1
ATOM 986 C C . VAL A 1 119 ? -6.221 -0.541 6.403 1.00 90.75 119 VAL A C 1
ATOM 988 O O . VAL A 1 119 ? -6.672 -1.481 7.060 1.00 90.75 119 VAL A O 1
ATOM 991 N N . ALA A 1 120 ? -6.805 -0.099 5.296 1.00 86.94 120 ALA A N 1
ATOM 992 C CA . ALA A 1 120 ? -7.972 -0.747 4.718 1.00 86.94 120 ALA A CA 1
ATOM 993 C C . ALA A 1 120 ? -8.012 -0.581 3.197 1.00 86.94 120 ALA A C 1
ATOM 995 O O . ALA A 1 120 ? -7.520 0.409 2.643 1.00 86.94 120 ALA A O 1
ATOM 996 N N . GLY A 1 121 ? -8.654 -1.540 2.528 1.00 81.38 121 GLY A N 1
ATOM 997 C CA . GLY A 1 121 ? -9.020 -1.412 1.119 1.00 81.38 121 GLY A CA 1
ATOM 998 C C . GLY A 1 121 ? -10.115 -0.363 0.904 1.00 81.38 121 GLY A C 1
ATOM 999 O O . GLY A 1 121 ? -10.870 -0.035 1.823 1.00 81.38 121 GLY A O 1
ATOM 1000 N N . TYR A 1 122 ? -10.238 0.166 -0.317 1.00 75.31 122 TYR A N 1
ATOM 1001 C CA . TYR A 1 122 ? -11.252 1.172 -0.658 1.00 75.31 122 TYR A CA 1
ATOM 1002 C C . TYR A 1 122 ? -12.673 0.588 -0.710 1.00 75.31 122 TYR A C 1
ATOM 1004 O O . TYR A 1 122 ? -13.255 0.441 -1.780 1.00 75.31 122 TYR A O 1
ATOM 1012 N N . CYS A 1 123 ? -13.265 0.304 0.449 1.00 78.12 123 CYS A N 1
ATOM 1013 C CA . CYS A 1 123 ? -14.660 -0.143 0.570 1.00 78.12 123 CYS A CA 1
ATOM 1014 C C . CYS A 1 123 ? -15.614 0.953 1.050 1.00 78.12 123 CYS A C 1
ATOM 1016 O O . CYS A 1 123 ? -16.821 0.862 0.841 1.00 78.12 123 CYS A O 1
ATOM 1018 N N . TRP A 1 124 ? -15.084 2.002 1.678 1.00 81.56 124 TRP A N 1
ATOM 1019 C CA . TRP A 1 124 ? -15.872 3.097 2.240 1.00 81.56 124 TRP A CA 1
ATOM 1020 C C . TRP A 1 124 ? -15.660 4.384 1.450 1.00 81.56 124 TRP A C 1
ATOM 1022 O O . TRP A 1 124 ? -14.529 4.750 1.123 1.00 81.56 124 TRP A O 1
ATOM 1032 N N . ASP A 1 125 ? -16.764 5.059 1.129 1.00 78.69 125 ASP A N 1
ATOM 1033 C CA . ASP A 1 125 ? -16.733 6.324 0.402 1.00 78.69 125 ASP A CA 1
ATOM 1034 C C . ASP A 1 125 ? -16.079 7.425 1.246 1.00 78.69 125 ASP A C 1
ATOM 1036 O O . ASP A 1 125 ? -16.355 7.563 2.434 1.00 78.69 125 ASP A O 1
ATOM 1040 N N . TRP A 1 126 ? -15.265 8.262 0.604 1.00 74.44 126 TRP A N 1
ATOM 1041 C CA . TRP A 1 126 ? -14.739 9.467 1.246 1.00 74.44 126 TRP A CA 1
ATOM 1042 C C . TRP A 1 126 ? -15.844 10.508 1.421 1.00 74.44 126 TRP A C 1
ATOM 1044 O O . TRP A 1 126 ? -16.452 10.962 0.437 1.00 74.44 126 TRP A O 1
ATOM 1054 N N . ILE A 1 127 ? -16.048 10.973 2.650 1.00 73.88 127 ILE A N 1
ATOM 1055 C CA . ILE A 1 127 ? -16.992 12.038 2.965 1.00 73.88 127 ILE A CA 1
ATOM 1056 C C . ILE A 1 127 ? -16.354 13.376 2.574 1.00 73.88 127 ILE A C 1
ATOM 1058 O O . ILE A 1 127 ? -15.530 13.958 3.277 1.00 73.88 127 ILE A O 1
ATOM 1062 N N . LYS A 1 128 ? -16.754 13.898 1.407 1.00 63.28 128 LYS A N 1
ATOM 1063 C CA . LYS A 1 128 ? -16.176 15.119 0.808 1.00 63.28 128 LYS A CA 1
ATOM 1064 C C . LYS A 1 128 ? -16.238 16.353 1.713 1.00 63.28 128 LYS A C 1
ATOM 1066 O O . LYS A 1 128 ? -15.326 17.173 1.648 1.00 63.28 128 LYS A O 1
ATOM 1071 N N . ASP A 1 129 ? -17.280 16.469 2.533 1.00 60.84 129 ASP A N 1
ATOM 1072 C CA . ASP A 1 129 ? -17.488 17.601 3.446 1.00 60.84 129 ASP A CA 1
ATOM 1073 C C . ASP A 1 129 ? -16.695 17.463 4.764 1.00 60.84 129 ASP A C 1
ATOM 1075 O O . ASP A 1 129 ? -16.563 18.435 5.502 1.00 60.84 129 ASP A O 1
ATOM 1079 N N . GLY A 1 130 ? -16.130 16.279 5.040 1.00 59.03 130 GLY A N 1
ATOM 1080 C CA . GLY A 1 130 ? -15.261 15.982 6.186 1.00 59.03 130 GLY A CA 1
ATOM 1081 C C . GLY A 1 130 ? -13.771 15.988 5.853 1.00 59.03 130 GLY A C 1
ATOM 1082 O O . GLY A 1 130 ? -12.944 15.609 6.677 1.00 59.03 130 GLY A O 1
ATOM 1083 N N . LYS A 1 131 ? -13.408 16.412 4.639 1.00 56.22 131 LYS A N 1
ATOM 1084 C CA . LYS A 1 131 ? -12.030 16.380 4.153 1.00 56.22 131 LYS A CA 1
ATOM 1085 C C . LYS A 1 131 ? -11.132 17.221 5.071 1.00 56.22 131 LYS A C 1
ATOM 1087 O O . LYS A 1 131 ? -11.254 18.442 5.107 1.00 56.22 131 LYS A O 1
ATOM 1092 N N . ASN A 1 132 ? -10.214 16.554 5.765 1.00 61.00 132 ASN A N 1
ATOM 1093 C CA . ASN A 1 132 ? -9.296 17.081 6.784 1.00 61.00 132 ASN A CA 1
ATOM 1094 C C . ASN A 1 132 ? -9.888 17.270 8.193 1.00 61.00 132 ASN A C 1
ATOM 1096 O O . ASN A 1 132 ? -9.339 18.043 8.976 1.00 61.00 132 ASN A O 1
ATOM 1100 N N . ASN A 1 133 ? -10.973 16.572 8.533 1.00 65.19 133 ASN A N 1
ATOM 1101 C CA . ASN A 1 133 ? -11.477 16.501 9.900 1.00 65.19 133 ASN A CA 1
ATOM 1102 C C . ASN A 1 133 ? -11.484 15.050 10.397 1.00 65.19 133 ASN A C 1
ATOM 1104 O O . ASN A 1 133 ? -12.328 14.263 9.980 1.00 65.19 133 ASN A O 1
ATOM 1108 N N . SER A 1 134 ? -10.573 14.717 11.311 1.00 61.09 134 SER A N 1
ATOM 1109 C CA . SER A 1 134 ? -10.467 13.377 11.897 1.00 61.09 134 SER A CA 1
ATOM 1110 C C . SER A 1 134 ? -11.669 12.993 12.769 1.00 61.09 134 SER A C 1
ATOM 1112 O O . SER A 1 134 ? -11.854 11.810 13.027 1.00 61.09 134 SER A O 1
ATOM 1114 N N . GLU A 1 135 ? -12.520 13.949 13.157 1.00 65.94 135 GLU A N 1
ATOM 1115 C CA . GLU A 1 135 ? -13.796 13.699 13.847 1.00 65.94 135 GLU A CA 1
ATOM 1116 C C . GLU A 1 135 ? -14.908 13.221 12.891 1.00 65.94 135 GLU A C 1
ATOM 1118 O O . GLU A 1 135 ? -15.995 12.842 13.330 1.00 65.94 135 GLU A O 1
ATOM 1123 N N . VAL A 1 136 ? -14.683 13.277 11.572 1.00 73.81 136 VAL A N 1
ATOM 1124 C CA . VAL A 1 136 ? -15.638 12.783 10.574 1.00 73.81 136 VAL A CA 1
ATOM 1125 C C . VAL A 1 136 ? -15.239 11.380 10.149 1.00 73.81 136 VAL A C 1
ATOM 1127 O O . VAL A 1 136 ? -14.398 11.196 9.282 1.00 73.81 136 VAL A O 1
ATOM 1130 N N . HIS A 1 137 ? -15.893 10.388 10.742 1.00 81.06 137 HIS A N 1
ATOM 1131 C CA . HIS A 1 137 ? -15.604 8.987 10.467 1.00 81.06 137 HIS A CA 1
ATOM 1132 C C . HIS A 1 137 ? -16.173 8.544 9.111 1.00 81.06 137 HIS A C 1
ATOM 1134 O O . HIS A 1 137 ? -17.383 8.358 8.963 1.00 81.06 137 HIS A O 1
ATOM 1140 N N . ASP A 1 138 ? -15.292 8.357 8.128 1.00 79.56 138 ASP A N 1
ATOM 1141 C CA . ASP A 1 138 ? -15.631 7.808 6.810 1.00 79.56 138 ASP A CA 1
ATOM 1142 C C . ASP A 1 138 ? -15.918 6.298 6.869 1.00 79.56 138 ASP A C 1
ATOM 1144 O O . ASP A 1 138 ? -16.832 5.787 6.216 1.00 79.56 138 ASP A O 1
ATOM 1148 N N . ILE A 1 139 ? -15.126 5.571 7.660 1.00 83.50 139 ILE A N 1
ATOM 1149 C CA . ILE A 1 139 ? -15.194 4.118 7.792 1.00 83.50 139 ILE A CA 1
ATOM 1150 C C . ILE A 1 139 ? -16.083 3.794 8.981 1.00 83.50 139 ILE A C 1
ATOM 1152 O O . ILE A 1 139 ? -15.653 3.914 10.126 1.00 83.50 139 ILE A O 1
ATOM 1156 N N . GLN A 1 140 ? -17.309 3.350 8.706 1.00 86.25 140 GLN A N 1
ATOM 1157 C CA . GLN A 1 140 ? -18.267 2.934 9.727 1.00 86.25 140 GLN A CA 1
ATOM 1158 C C . GLN A 1 140 ? -18.528 1.425 9.642 1.00 86.25 140 GLN A C 1
ATOM 1160 O O . GLN A 1 140 ? -18.991 0.917 8.617 1.00 86.25 140 GLN A O 1
ATOM 1165 N N . ILE A 1 141 ? -18.270 0.710 10.740 1.00 85.44 141 ILE A N 1
ATOM 1166 C CA . ILE A 1 141 ? -18.508 -0.734 10.877 1.00 85.44 141 ILE A CA 1
ATOM 1167 C C . ILE A 1 141 ? -19.246 -0.972 12.197 1.00 85.44 141 ILE A C 1
ATOM 1169 O O . ILE A 1 141 ? -18.654 -1.002 13.276 1.00 85.44 141 ILE A O 1
ATOM 1173 N N . GLY A 1 142 ? -20.573 -1.099 12.137 1.00 85.50 142 GLY A N 1
ATOM 1174 C CA . GLY A 1 142 ? -21.397 -1.132 13.347 1.00 85.50 142 GLY A CA 1
ATOM 1175 C C . GLY A 1 142 ? -21.199 0.143 14.178 1.00 85.50 142 GLY A C 1
ATOM 1176 O O . GLY A 1 142 ? -21.479 1.240 13.697 1.00 85.50 142 GLY A O 1
ATOM 1177 N N . ASN A 1 143 ? -20.692 0.001 15.406 1.00 85.69 143 ASN A N 1
ATOM 1178 C CA . ASN A 1 143 ? -20.388 1.128 16.303 1.00 85.69 143 ASN A CA 1
ATOM 1179 C C . ASN A 1 143 ? -18.973 1.699 16.125 1.00 85.69 143 ASN A C 1
ATOM 1181 O O . ASN A 1 143 ? -18.669 2.750 16.685 1.00 85.69 143 ASN A O 1
ATOM 1185 N N . PHE A 1 144 ? -18.106 1.008 15.388 1.00 87.75 144 PHE A N 1
ATOM 1186 C CA . PHE A 1 144 ? -16.756 1.471 15.106 1.00 87.75 144 PHE A CA 1
ATOM 1187 C C . PHE A 1 144 ? -16.785 2.529 14.003 1.00 87.75 144 PHE A C 1
ATOM 1189 O O . PHE A 1 144 ? -17.466 2.347 12.991 1.00 87.75 144 PHE A O 1
ATOM 1196 N N . GLY A 1 145 ? -16.035 3.608 14.212 1.00 88.69 145 GLY A N 1
ATOM 1197 C CA . GLY A 1 145 ? -15.883 4.709 13.273 1.00 88.69 145 GLY A CA 1
ATOM 1198 C C . GLY A 1 145 ? -14.448 5.227 13.289 1.00 88.69 145 GLY A C 1
ATOM 1199 O O . GLY A 1 145 ? -13.917 5.477 14.370 1.00 88.69 145 GLY A O 1
ATOM 1200 N N . MET A 1 146 ? -13.835 5.377 12.115 1.00 87.56 146 MET A N 1
ATOM 1201 C CA . MET A 1 146 ? -12.534 6.030 11.935 1.00 87.56 146 MET A CA 1
ATOM 1202 C C . MET A 1 146 ? -12.485 6.778 10.601 1.00 87.56 146 MET A C 1
ATOM 1204 O O . MET A 1 146 ? -13.247 6.493 9.675 1.00 87.56 146 MET A O 1
ATOM 1208 N N . SER A 1 147 ? -11.585 7.747 10.520 1.00 87.38 147 SER A N 1
ATOM 1209 C CA . SER A 1 147 ? -11.418 8.621 9.358 1.00 87.38 147 SER A CA 1
ATOM 1210 C C . SER A 1 147 ? -10.335 8.075 8.439 1.00 87.38 147 SER A C 1
ATOM 1212 O O . SER A 1 147 ? -9.348 7.493 8.906 1.00 87.38 147 SER A O 1
ATOM 1214 N N . TRP A 1 148 ? -10.501 8.259 7.133 1.00 84.44 148 TRP A N 1
ATOM 1215 C CA . TRP A 1 148 ? -9.417 7.975 6.200 1.00 84.44 148 TRP A CA 1
ATOM 1216 C C . TRP A 1 148 ? -8.251 8.947 6.399 1.00 84.44 148 TRP A C 1
ATOM 1218 O O . TRP A 1 148 ? -8.428 10.045 6.919 1.00 84.44 148 TRP A O 1
ATOM 1228 N N . ASN A 1 149 ? -7.061 8.575 5.931 1.00 74.31 149 ASN A N 1
ATOM 1229 C CA . ASN A 1 149 ? -5.875 9.412 6.047 1.00 74.31 149 ASN A CA 1
ATOM 1230 C C . ASN A 1 149 ? -6.038 10.788 5.368 1.00 74.31 149 ASN A C 1
ATOM 1232 O O . ASN A 1 149 ? -6.346 10.902 4.176 1.00 74.31 149 ASN A O 1
ATOM 1236 N N . LEU A 1 150 ? -5.798 11.861 6.120 1.00 64.06 150 LEU A N 1
ATOM 1237 C CA . LEU A 1 150 ? -6.103 13.223 5.690 1.00 64.06 150 LEU A CA 1
ATOM 1238 C C . LEU A 1 150 ? -4.855 13.926 5.132 1.00 64.06 150 LEU A C 1
ATOM 1240 O O . LEU A 1 150 ? -3.918 14.275 5.841 1.00 64.06 150 LEU A O 1
ATOM 1244 N N . GLY A 1 151 ? -4.838 14.170 3.819 1.00 57.31 151 GLY A N 1
ATOM 1245 C CA . GLY A 1 151 ? -4.090 15.278 3.207 1.00 57.31 151 GLY A CA 1
ATOM 1246 C C . GLY A 1 151 ? -2.551 15.290 3.266 1.00 57.31 151 GLY A C 1
ATOM 1247 O O . GLY A 1 151 ? -1.975 16.256 2.764 1.00 57.31 151 GLY A O 1
ATOM 1248 N N . SER A 1 152 ? -1.858 14.278 3.799 1.00 50.25 152 SER A N 1
ATOM 1249 C CA . SER A 1 152 ? -0.386 14.294 3.873 1.00 50.25 152 SER A CA 1
ATOM 1250 C C . SER A 1 152 ? 0.261 12.908 3.705 1.00 50.25 152 SER A C 1
ATOM 1252 O O . SER A 1 152 ? 0.619 12.233 4.661 1.00 50.25 152 SER A O 1
ATOM 1254 N N . SER A 1 153 ? 0.431 12.453 2.459 1.00 57.72 153 SER A N 1
ATOM 1255 C CA . SER A 1 153 ? 0.859 11.071 2.183 1.00 57.72 153 SER A CA 1
ATOM 1256 C C . SER A 1 153 ? 2.259 10.718 2.703 1.00 57.72 153 SER A C 1
ATOM 1258 O O . SER A 1 153 ? 2.458 9.620 3.204 1.00 57.72 153 SER A O 1
ATOM 1260 N N . SER A 1 154 ? 3.229 11.635 2.629 1.00 59.66 154 SER A N 1
ATOM 1261 C CA . SER A 1 154 ? 4.613 11.343 3.034 1.00 59.66 154 SER A CA 1
ATOM 1262 C C . SER A 1 154 ? 4.859 11.441 4.540 1.00 59.66 154 SER A C 1
ATOM 1264 O O . SER A 1 154 ? 5.761 10.785 5.052 1.00 59.66 154 SER A O 1
ATOM 1266 N N . THR A 1 155 ? 4.087 12.258 5.260 1.00 68.88 155 THR A N 1
ATOM 1267 C CA . THR A 1 155 ? 4.224 12.422 6.716 1.00 68.88 155 THR A CA 1
ATOM 1268 C C . THR A 1 155 ? 3.300 11.504 7.499 1.00 68.88 155 THR A C 1
ATOM 1270 O O . THR A 1 155 ? 3.576 11.256 8.667 1.00 68.88 155 THR A O 1
ATOM 1273 N N . TRP A 1 156 ? 2.263 10.940 6.872 1.00 79.31 156 TRP A N 1
ATOM 1274 C CA . TRP A 1 156 ? 1.292 10.082 7.550 1.00 79.31 156 TRP A CA 1
ATOM 1275 C C . TRP A 1 156 ? 1.942 8.909 8.296 1.00 79.31 156 TRP A C 1
ATOM 1277 O O . TRP A 1 156 ? 1.620 8.694 9.456 1.00 79.31 156 TRP A O 1
ATOM 1287 N N . ALA A 1 157 ? 2.919 8.200 7.723 1.00 78.06 157 ALA A N 1
ATOM 1288 C CA . ALA A 1 157 ? 3.552 7.072 8.426 1.00 78.06 157 ALA A CA 1
ATOM 1289 C C . ALA A 1 157 ? 4.331 7.455 9.695 1.00 78.06 157 ALA A C 1
ATOM 1291 O O . ALA A 1 157 ? 4.577 6.590 10.529 1.00 78.06 157 ALA A O 1
ATOM 1292 N N . ILE A 1 158 ? 4.738 8.720 9.839 1.00 79.75 158 ILE A N 1
ATOM 1293 C CA . ILE A 1 158 ? 5.586 9.180 10.950 1.00 79.75 158 ILE A CA 1
ATOM 1294 C C . ILE A 1 158 ? 4.900 10.205 11.856 1.00 79.75 158 ILE A C 1
ATOM 1296 O O . ILE A 1 158 ? 5.428 10.516 12.924 1.00 79.75 158 ILE A O 1
ATOM 1300 N N . ASP A 1 159 ? 3.743 10.731 11.459 1.00 84.31 159 ASP A N 1
ATOM 1301 C CA . ASP A 1 159 ? 2.950 11.647 12.273 1.00 84.31 159 ASP A CA 1
ATOM 1302 C C . ASP A 1 159 ? 2.394 10.892 13.497 1.00 84.31 159 ASP A C 1
ATOM 1304 O O . ASP A 1 159 ? 1.768 9.847 13.328 1.00 84.31 159 ASP A O 1
ATOM 1308 N N . PRO A 1 160 ? 2.643 11.344 14.737 1.00 84.75 160 PRO A N 1
ATOM 1309 C CA . PRO A 1 160 ? 2.094 10.703 15.931 1.00 84.75 160 PRO A CA 1
ATOM 1310 C C . PRO A 1 160 ? 0.561 10.644 15.964 1.00 84.75 160 PRO A C 1
ATOM 1312 O O . PRO A 1 160 ? 0.008 9.696 16.519 1.00 84.75 160 PRO A O 1
ATOM 1315 N N . GLU A 1 161 ? -0.126 11.621 15.368 1.00 85.19 161 GLU A N 1
ATOM 1316 C CA . GLU A 1 161 ? -1.590 11.716 15.419 1.00 85.19 161 GLU A CA 1
ATOM 1317 C C . GLU A 1 161 ? -2.276 10.841 14.366 1.00 85.19 161 GLU A C 1
ATOM 1319 O O . GLU A 1 161 ? -3.435 10.455 14.537 1.00 85.19 161 GLU A O 1
ATOM 1324 N N . SER A 1 162 ? -1.551 10.453 13.314 1.00 86.69 162 SER A N 1
ATOM 1325 C CA . SER A 1 162 ? -2.091 9.660 12.206 1.00 86.69 162 SER A CA 1
ATOM 1326 C C . SER A 1 162 ? -2.439 8.220 12.574 1.00 86.69 162 SER A C 1
ATOM 1328 O O . SER A 1 162 ? -3.111 7.537 11.807 1.00 86.69 162 SER A O 1
ATOM 1330 N N . VAL A 1 163 ? -2.025 7.747 13.755 1.00 88.81 163 VAL A N 1
ATOM 1331 C CA . VAL A 1 163 ? -2.475 6.457 14.295 1.00 88.81 163 VAL A CA 1
ATOM 1332 C C . VAL A 1 163 ? -3.996 6.426 14.489 1.00 88.81 163 VAL A C 1
ATOM 1334 O O . VAL A 1 163 ? -4.595 5.358 14.435 1.00 88.81 163 VAL A O 1
ATOM 1337 N N . ASN A 1 164 ? -4.631 7.591 14.661 1.00 88.25 164 ASN A N 1
ATOM 1338 C CA . ASN A 1 164 ? -6.084 7.734 14.764 1.00 88.25 164 ASN A CA 1
ATOM 1339 C C . ASN A 1 164 ? -6.796 7.723 13.398 1.00 88.25 164 ASN A C 1
ATOM 1341 O O . ASN A 1 164 ? -8.014 7.885 13.339 1.00 88.25 164 ASN A O 1
ATOM 1345 N N . GLU A 1 165 ? -6.057 7.530 12.308 1.00 88.88 165 GLU A N 1
ATOM 1346 C CA . GLU A 1 165 ? -6.568 7.468 10.943 1.00 88.88 165 GLU A CA 1
ATOM 1347 C C . GLU A 1 165 ? -6.315 6.080 10.342 1.00 88.88 165 GLU A C 1
ATOM 1349 O O . GLU A 1 165 ? -5.421 5.343 10.764 1.00 88.88 165 GLU A O 1
ATOM 1354 N N . ILE A 1 166 ? -7.090 5.732 9.316 1.00 87.94 166 ILE A N 1
ATOM 1355 C CA . ILE A 1 166 ? -6.876 4.519 8.526 1.00 87.94 166 ILE A CA 1
ATOM 1356 C C . ILE A 1 166 ? -6.223 4.902 7.199 1.00 87.94 166 ILE A C 1
ATOM 1358 O O . ILE A 1 166 ? -6.732 5.734 6.446 1.00 87.94 166 ILE A O 1
ATOM 1362 N N . GLY A 1 167 ? -5.079 4.285 6.911 1.00 86.44 167 GLY A N 1
ATOM 1363 C CA . GLY A 1 167 ? -4.360 4.464 5.658 1.00 86.44 167 GLY A CA 1
ATOM 1364 C C . GLY A 1 167 ? -5.046 3.732 4.514 1.00 86.44 167 GLY A C 1
ATOM 1365 O O . GLY A 1 167 ? -5.337 2.540 4.610 1.00 86.44 167 GLY A O 1
ATOM 1366 N N . CYS A 1 168 ? -5.277 4.432 3.408 1.00 80.88 168 CYS A N 1
ATOM 1367 C CA . CYS A 1 168 ? -5.636 3.779 2.155 1.00 80.88 168 CYS A CA 1
ATOM 1368 C C . CYS A 1 168 ? -4.408 3.166 1.464 1.00 80.88 168 CYS A C 1
ATOM 1370 O O . CYS A 1 168 ? -3.276 3.616 1.672 1.00 80.88 168 CYS A O 1
ATOM 1372 N N . ILE A 1 169 ? -4.656 2.214 0.558 1.00 72.94 169 ILE A N 1
ATOM 1373 C CA . ILE A 1 169 ? -3.624 1.480 -0.201 1.00 72.94 169 ILE A CA 1
ATOM 1374 C C . ILE A 1 169 ? -2.617 2.429 -0.881 1.00 72.94 169 ILE A C 1
ATOM 1376 O O . ILE A 1 169 ? -1.408 2.237 -0.802 1.00 72.94 169 ILE A O 1
ATOM 1380 N N . HIS A 1 170 ? -3.090 3.527 -1.482 1.00 70.31 170 HIS A N 1
ATOM 1381 C CA . HIS A 1 170 ? -2.210 4.501 -2.146 1.00 70.31 170 HIS A CA 1
ATOM 1382 C C . HIS A 1 170 ? -1.288 5.266 -1.192 1.00 70.31 170 HIS A C 1
ATOM 1384 O O . HIS A 1 170 ? -0.284 5.822 -1.627 1.00 70.31 170 HIS A O 1
ATOM 1390 N N . THR A 1 171 ? -1.664 5.383 0.082 1.00 71.94 171 THR A N 1
ATOM 1391 C CA . THR A 1 171 ? -0.870 6.132 1.061 1.00 71.94 171 THR A CA 1
ATOM 1392 C C . THR A 1 171 ? 0.129 5.239 1.766 1.00 71.94 171 THR A C 1
ATOM 1394 O O . THR A 1 171 ? 1.229 5.699 2.041 1.00 71.94 171 THR A O 1
ATOM 1397 N N . CYS A 1 172 ? -0.214 3.979 2.038 1.00 74.94 172 CYS A N 1
ATOM 1398 C CA . CYS A 1 172 ? 0.739 3.046 2.633 1.00 74.94 172 CYS A CA 1
ATOM 1399 C C . CYS A 1 172 ? 1.796 2.549 1.634 1.00 74.94 172 CYS A C 1
ATOM 1401 O O . CYS A 1 172 ? 2.834 2.059 2.066 1.00 74.94 172 CYS A O 1
ATOM 1403 N N . GLN A 1 173 ? 1.577 2.699 0.321 1.00 69.00 173 GLN A N 1
ATOM 1404 C CA . GLN A 1 173 ? 2.527 2.252 -0.698 1.00 69.00 173 GLN A CA 1
ATOM 1405 C C . GLN A 1 173 ? 3.922 2.876 -0.502 1.00 69.00 173 GLN A C 1
ATOM 1407 O O . GLN A 1 173 ? 4.098 4.095 -0.544 1.00 69.00 173 GLN A O 1
ATOM 1412 N N . GLY A 1 174 ? 4.927 2.014 -0.320 1.00 70.31 174 GLY A N 1
ATOM 1413 C CA . GLY A 1 174 ? 6.323 2.411 -0.111 1.00 70.31 174 GLY A CA 1
ATOM 1414 C C . GLY A 1 174 ? 6.668 2.833 1.322 1.00 70.31 174 GLY A C 1
ATOM 1415 O O . GLY A 1 174 ? 7.788 3.293 1.549 1.00 70.31 174 GLY A O 1
ATOM 1416 N N . LEU A 1 175 ? 5.739 2.686 2.271 1.00 79.81 175 LEU A N 1
ATOM 1417 C CA . LEU A 1 175 ? 5.958 2.909 3.700 1.00 79.81 175 LEU A CA 1
ATOM 1418 C C . LEU A 1 175 ? 6.067 1.560 4.419 1.00 79.81 175 LEU A C 1
ATOM 1420 O O . LEU A 1 175 ? 5.388 0.608 4.058 1.00 79.81 175 LEU A O 1
ATOM 1424 N N . GLU A 1 176 ? 6.918 1.492 5.439 1.00 80.75 176 GLU A N 1
ATOM 1425 C CA . GLU A 1 176 ? 7.182 0.266 6.199 1.00 80.75 176 GLU A CA 1
ATOM 1426 C C . GLU A 1 176 ? 6.734 0.451 7.657 1.00 80.75 176 GLU A C 1
ATOM 1428 O O . GLU A 1 176 ? 7.002 1.489 8.276 1.00 80.75 176 GLU A O 1
ATOM 1433 N N . PHE A 1 177 ? 6.066 -0.565 8.209 1.00 85.56 177 PHE A N 1
ATOM 1434 C CA . PHE A 1 177 ? 5.542 -0.582 9.577 1.00 85.56 177 PHE A CA 1
ATOM 1435 C C . PHE A 1 177 ? 5.981 -1.855 10.303 1.00 85.56 177 PHE A C 1
ATOM 1437 O O . PHE A 1 177 ? 6.123 -2.908 9.693 1.00 85.56 177 PHE A O 1
ATOM 1444 N N . ASP A 1 178 ? 6.137 -1.773 11.623 1.00 88.12 178 ASP A N 1
ATOM 1445 C CA . ASP A 1 178 ? 6.461 -2.936 12.456 1.00 88.12 178 ASP A CA 1
ATOM 1446 C C . ASP A 1 178 ? 5.203 -3.771 12.759 1.00 88.12 178 ASP A C 1
ATOM 1448 O O . ASP A 1 178 ? 5.288 -4.976 12.974 1.00 88.12 178 ASP A O 1
ATOM 1452 N N . TYR A 1 179 ? 4.032 -3.122 12.805 1.00 89.81 179 TYR A N 1
ATOM 1453 C CA . TYR A 1 179 ? 2.732 -3.772 12.988 1.00 89.81 179 TYR A CA 1
ATOM 1454 C C . TYR A 1 179 ? 1.676 -3.077 12.133 1.00 89.81 179 TYR A C 1
ATOM 1456 O O . TYR A 1 179 ? 1.537 -1.852 12.183 1.00 89.81 179 TYR A O 1
ATOM 1464 N N . VAL A 1 180 ? 0.886 -3.859 11.403 1.00 91.38 180 VAL A N 1
ATOM 1465 C CA . VAL A 1 180 ? -0.187 -3.351 10.545 1.00 91.38 180 VAL A CA 1
ATOM 1466 C C . VAL A 1 180 ? -1.507 -3.986 10.951 1.00 91.38 180 VAL A C 1
ATOM 1468 O O . VAL A 1 180 ? -1.612 -5.202 11.083 1.00 91.38 180 VAL A O 1
ATOM 1471 N N . GLY A 1 181 ? -2.520 -3.151 11.167 1.00 92.56 181 GLY A N 1
ATOM 1472 C CA . GLY A 1 181 ? -3.889 -3.597 11.396 1.00 92.56 181 GLY A CA 1
ATOM 1473 C C . GLY A 1 181 ? -4.670 -3.505 10.098 1.00 92.56 181 GLY A C 1
ATOM 1474 O O . GLY A 1 181 ? -4.969 -2.396 9.664 1.00 92.56 181 GLY A O 1
ATOM 1475 N N . VAL A 1 182 ? -4.996 -4.637 9.481 1.00 90.88 182 VAL A N 1
ATOM 1476 C CA . VAL A 1 182 ? -5.719 -4.664 8.203 1.00 90.88 182 VAL A CA 1
ATOM 1477 C C . VAL A 1 182 ? -7.213 -4.835 8.456 1.00 90.88 182 VAL A C 1
ATOM 1479 O O . VAL A 1 182 ? -7.638 -5.810 9.073 1.00 90.88 182 VAL A O 1
ATOM 1482 N N . ILE A 1 183 ? -8.019 -3.898 7.957 1.00 89.69 183 ILE A N 1
ATOM 1483 C CA . ILE A 1 183 ? -9.473 -4.051 7.877 1.00 89.69 183 ILE A CA 1
ATOM 1484 C C . ILE A 1 183 ? -9.839 -4.447 6.447 1.00 89.69 183 ILE A C 1
ATOM 1486 O O . ILE A 1 183 ? -9.632 -3.685 5.500 1.00 89.69 183 ILE A O 1
ATOM 1490 N N . ILE A 1 184 ? -10.427 -5.633 6.313 1.00 86.56 184 ILE A N 1
ATOM 1491 C CA . ILE A 1 184 ? -10.940 -6.164 5.050 1.00 86.56 184 ILE A CA 1
ATOM 1492 C C . ILE A 1 184 ? -12.438 -5.850 4.970 1.00 86.56 184 ILE A C 1
ATOM 1494 O O . ILE A 1 184 ? -13.188 -6.125 5.910 1.00 86.56 184 ILE A O 1
ATOM 1498 N N . GLY A 1 185 ? -12.866 -5.215 3.878 1.00 84.56 185 GLY A N 1
ATOM 1499 C CA . GLY A 1 185 ? -14.273 -4.906 3.635 1.00 84.56 185 GLY A CA 1
ATOM 1500 C C . GLY A 1 185 ? -14.998 -6.027 2.890 1.00 84.56 185 GLY A C 1
ATOM 1501 O O . GLY A 1 185 ? -14.470 -7.109 2.674 1.00 84.56 185 GLY A O 1
ATOM 1502 N N . ASN A 1 186 ? -16.234 -5.766 2.461 1.00 82.06 186 ASN A N 1
A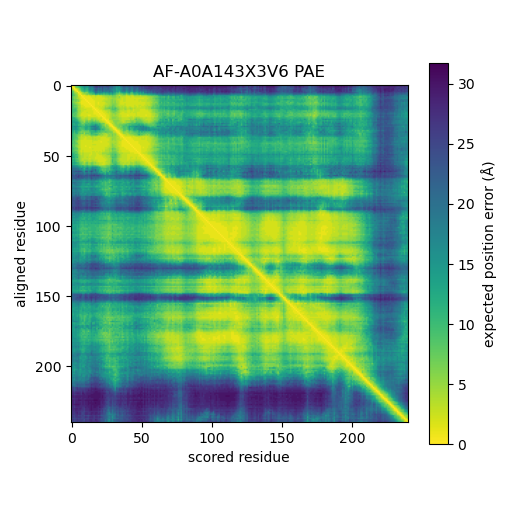TOM 1503 C CA . ASN A 1 186 ? -17.050 -6.768 1.757 1.00 82.06 186 ASN A CA 1
ATOM 1504 C C . ASN A 1 186 ? -16.577 -7.058 0.318 1.00 82.06 186 ASN A C 1
ATOM 1506 O O . ASN A 1 186 ? -17.160 -7.915 -0.356 1.00 82.06 186 ASN A O 1
ATOM 1510 N N . ASP A 1 187 ? -15.574 -6.324 -0.166 1.00 79.12 187 ASP A N 1
ATOM 1511 C CA . ASP A 1 187 ? -14.979 -6.506 -1.486 1.00 79.12 187 ASP A CA 1
ATOM 1512 C C . ASP A 1 187 ? -14.081 -7.742 -1.571 1.00 79.12 187 ASP A C 1
ATOM 1514 O O . ASP A 1 187 ? -13.839 -8.211 -2.679 1.00 79.12 187 ASP A O 1
ATOM 1518 N N . LEU A 1 188 ? -13.659 -8.303 -0.436 1.00 83.06 188 LEU A N 1
ATOM 1519 C CA . LEU A 1 188 ? -12.938 -9.566 -0.337 1.00 83.06 188 LEU A CA 1
ATOM 1520 C C . LEU A 1 188 ? -13.575 -10.435 0.752 1.00 83.06 188 LEU A C 1
ATOM 1522 O O . LEU A 1 188 ? -13.683 -10.035 1.909 1.00 83.06 188 LEU A O 1
ATOM 1526 N N . ARG A 1 189 ? -14.005 -11.644 0.393 1.00 84.38 189 ARG A N 1
ATOM 1527 C CA . ARG A 1 189 ? -14.626 -12.589 1.332 1.00 84.38 189 ARG A CA 1
ATOM 1528 C C . ARG A 1 189 ? -14.269 -14.027 0.996 1.00 84.38 189 ARG A C 1
ATOM 1530 O O . ARG A 1 189 ? -13.939 -14.332 -0.145 1.00 84.38 189 ARG A O 1
ATOM 1537 N N . TYR A 1 190 ? -14.427 -14.909 1.975 1.00 81.06 190 TYR A N 1
ATOM 1538 C CA . TYR A 1 190 ? -14.333 -16.348 1.771 1.00 81.06 190 TYR A CA 1
ATOM 1539 C C . TYR A 1 190 ? -15.733 -16.973 1.706 1.00 81.06 190 TYR A C 1
ATOM 1541 O O . TYR A 1 190 ? -16.515 -16.850 2.650 1.00 81.06 190 TYR A O 1
ATOM 1549 N N . ASP A 1 191 ? -16.046 -17.640 0.597 1.00 83.50 191 ASP A N 1
ATOM 1550 C CA . ASP A 1 191 ? -17.278 -18.412 0.391 1.00 83.50 191 ASP A CA 1
ATOM 1551 C C . ASP A 1 191 ? -16.962 -19.643 -0.472 1.00 83.50 191 ASP A C 1
ATOM 1553 O O . ASP A 1 191 ? -17.081 -19.613 -1.697 1.00 83.50 191 ASP A O 1
ATOM 1557 N N . ASN A 1 192 ? -16.491 -20.717 0.178 1.00 83.38 192 ASN A N 1
ATOM 1558 C CA . ASN A 1 192 ? -15.932 -21.917 -0.472 1.00 83.38 192 ASN A CA 1
ATOM 1559 C C . ASN A 1 192 ? -14.803 -21.605 -1.477 1.00 83.38 192 ASN A C 1
ATOM 1561 O O . ASN A 1 192 ? -14.686 -22.266 -2.510 1.00 83.38 192 ASN A O 1
ATOM 1565 N N . GLY A 1 193 ? -14.008 -20.583 -1.167 1.00 81.19 193 GLY A N 1
ATOM 1566 C CA . GLY A 1 193 ? -12.966 -20.013 -2.016 1.00 81.19 193 GLY A CA 1
ATOM 1567 C C . GLY A 1 193 ? -12.916 -18.497 -1.854 1.00 81.19 193 GLY A C 1
ATOM 1568 O O . GLY A 1 193 ? -13.838 -17.891 -1.287 1.00 81.19 193 GLY A O 1
ATOM 1569 N N . ILE A 1 194 ? -11.843 -17.875 -2.332 1.00 82.12 194 ILE A N 1
ATOM 1570 C CA . ILE A 1 194 ? -11.697 -16.418 -2.278 1.00 82.12 194 ILE A CA 1
ATOM 1571 C C . ILE A 1 194 ? -12.600 -15.756 -3.323 1.00 82.12 194 ILE A C 1
ATOM 1573 O O . ILE A 1 194 ? -12.556 -16.057 -4.516 1.00 82.12 194 ILE A O 1
ATOM 1577 N N . VAL A 1 195 ? -13.432 -14.815 -2.871 1.00 80.19 195 VAL A N 1
ATOM 1578 C CA . VAL A 1 195 ? -14.346 -14.047 -3.718 1.00 80.19 195 VAL A CA 1
ATOM 1579 C C . VAL A 1 195 ? -14.020 -12.566 -3.618 1.00 80.19 195 VAL A C 1
ATOM 1581 O O . VAL A 1 195 ? -14.111 -11.973 -2.542 1.00 80.19 195 VAL A O 1
ATOM 1584 N N . THR A 1 196 ? -13.722 -11.960 -4.766 1.00 79.19 196 THR A N 1
ATOM 1585 C CA . THR A 1 196 ? -13.582 -10.510 -4.913 1.00 79.19 196 THR A CA 1
ATOM 1586 C C . THR A 1 196 ? -14.832 -9.901 -5.549 1.00 79.19 196 THR A C 1
ATOM 1588 O O . THR A 1 196 ? -15.371 -10.419 -6.529 1.00 79.19 196 THR A O 1
ATOM 1591 N N . ASP A 1 197 ? -15.331 -8.800 -4.987 1.00 75.06 197 ASP A N 1
ATOM 1592 C CA . 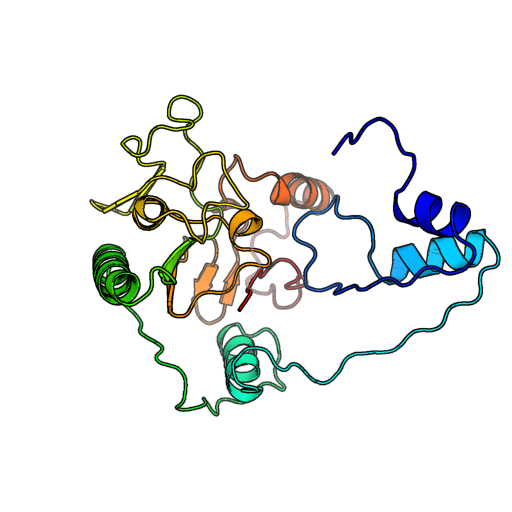ASP A 1 197 ? -16.527 -8.105 -5.466 1.00 75.06 197 ASP A CA 1
ATOM 1593 C C . ASP A 1 197 ? -16.275 -6.607 -5.641 1.00 75.06 197 ASP A C 1
ATOM 1595 O O . ASP A 1 197 ? -16.405 -5.797 -4.722 1.00 75.06 197 ASP A O 1
ATOM 1599 N N . PHE A 1 198 ? -15.974 -6.227 -6.880 1.00 69.75 198 PHE A N 1
ATOM 1600 C CA . PHE A 1 198 ? -15.728 -4.840 -7.265 1.00 69.75 198 PHE A CA 1
ATOM 1601 C C . PHE A 1 198 ? -16.912 -3.899 -6.996 1.00 69.75 198 PHE A C 1
ATOM 1603 O O . PHE A 1 198 ? -16.704 -2.693 -6.893 1.00 69.75 198 PHE A O 1
ATOM 1610 N N . PHE A 1 199 ? -18.148 -4.403 -6.882 1.00 70.19 199 PHE A N 1
ATOM 1611 C CA . PHE A 1 199 ? -19.311 -3.560 -6.581 1.00 70.19 199 PHE A CA 1
ATOM 1612 C C . PHE A 1 199 ? -19.419 -3.190 -5.100 1.00 70.19 199 PHE A C 1
ATOM 1614 O O . PHE A 1 199 ? 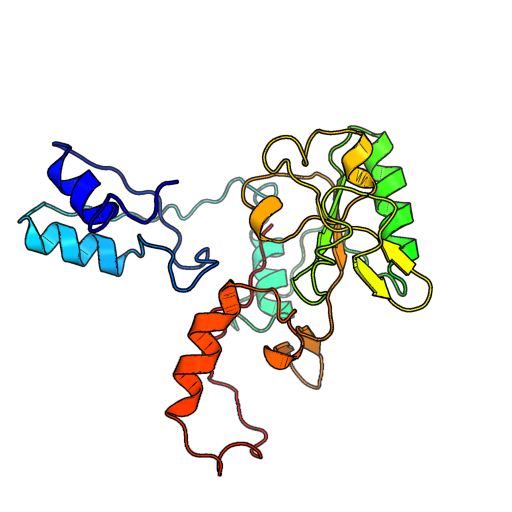-20.184 -2.284 -4.765 1.00 70.19 199 PHE A O 1
ATOM 1621 N N . GLN A 1 200 ? -18.667 -3.872 -4.233 1.00 76.44 200 GLN A N 1
ATOM 1622 C CA . GLN A 1 200 ? -18.551 -3.547 -2.811 1.00 76.44 200 GLN A CA 1
ATOM 1623 C C . GLN A 1 200 ? -17.405 -2.567 -2.525 1.00 76.44 200 GLN A C 1
ATOM 1625 O O . GLN A 1 200 ? -17.266 -2.115 -1.389 1.00 76.44 200 GLN A O 1
ATOM 1630 N N . ARG A 1 201 ? -16.613 -2.195 -3.542 1.00 75.12 201 ARG A N 1
ATOM 1631 C CA . ARG A 1 201 ? -15.654 -1.092 -3.433 1.00 75.12 201 ARG A CA 1
ATOM 1632 C C . ARG A 1 201 ? -16.364 0.261 -3.422 1.00 75.12 201 ARG A C 1
ATOM 1634 O O . ARG A 1 201 ? -17.445 0.439 -3.991 1.00 75.12 201 ARG A O 1
ATOM 1641 N N . ALA A 1 202 ? -15.725 1.236 -2.790 1.00 70.56 202 ALA A N 1
ATOM 1642 C CA . ALA A 1 202 ? -16.199 2.605 -2.694 1.00 70.56 202 ALA A CA 1
ATOM 1643 C C . ALA A 1 202 ? -16.420 3.203 -4.090 1.00 70.56 202 ALA A C 1
ATOM 1645 O O . ALA A 1 202 ? -15.575 3.101 -4.979 1.00 70.56 202 ALA A O 1
ATOM 1646 N N . ARG A 1 203 ? -17.521 3.930 -4.287 1.00 65.69 203 ARG A N 1
ATOM 1647 C CA . ARG A 1 203 ? -17.804 4.621 -5.559 1.00 65.69 203 ARG A CA 1
ATOM 1648 C C . ARG A 1 203 ? -16.814 5.744 -5.830 1.00 65.69 203 ARG A C 1
ATOM 1650 O O . ARG A 1 203 ? -16.645 6.173 -6.974 1.00 65.69 203 ARG A O 1
ATOM 1657 N N . THR A 1 204 ? -16.205 6.268 -4.771 1.00 62.19 204 THR A N 1
ATOM 1658 C CA . THR A 1 204 ? -15.141 7.266 -4.864 1.00 62.19 204 THR A CA 1
ATOM 1659 C C . THR A 1 204 ? -13.802 6.694 -5.317 1.00 62.19 204 THR A C 1
ATOM 1661 O O . THR A 1 204 ? -12.931 7.485 -5.685 1.00 62.19 204 THR A O 1
ATOM 1664 N N . ASP A 1 205 ? -13.639 5.369 -5.330 1.00 62.25 205 ASP A N 1
ATOM 1665 C CA . ASP A 1 205 ? -12.426 4.726 -5.820 1.00 62.25 205 ASP A CA 1
ATOM 1666 C C . ASP A 1 205 ? -12.237 5.031 -7.317 1.00 62.25 205 ASP A C 1
ATOM 1668 O O . ASP A 1 205 ? -13.126 4.850 -8.157 1.00 62.25 205 ASP A O 1
ATOM 1672 N N . GLN A 1 206 ? -11.076 5.586 -7.661 1.00 62.41 206 GLN A N 1
ATOM 1673 C CA . GLN A 1 206 ? -10.750 5.918 -9.045 1.00 62.41 206 GLN A CA 1
ATOM 1674 C C . GLN A 1 206 ? -10.113 4.748 -9.799 1.00 62.41 206 GLN A C 1
ATOM 1676 O O . GLN A 1 206 ? -10.140 4.778 -11.033 1.00 62.41 206 GLN A O 1
ATOM 1681 N N . SER A 1 207 ? -9.606 3.728 -9.096 1.00 56.34 207 SER A N 1
ATOM 1682 C CA . SER A 1 207 ? -8.982 2.537 -9.686 1.00 56.34 207 SER A CA 1
ATOM 1683 C C . SER A 1 207 ? -10.001 1.701 -10.480 1.00 56.34 207 SER A C 1
ATOM 1685 O O . SER A 1 207 ? -9.722 1.267 -11.600 1.00 56.34 207 SER A O 1
ATOM 1687 N N . ILE A 1 208 ? -11.244 1.609 -9.989 1.00 55.41 208 ILE A N 1
ATOM 1688 C CA . ILE A 1 208 ? -12.324 0.803 -10.586 1.00 55.41 208 ILE A CA 1
ATOM 1689 C C . ILE A 1 208 ? -12.938 1.392 -11.865 1.00 55.41 208 ILE A C 1
ATOM 1691 O O . ILE A 1 208 ? -13.621 0.685 -12.609 1.00 55.41 208 ILE A O 1
ATOM 1695 N N . LYS A 1 209 ? -12.706 2.678 -12.174 1.00 52.88 209 LYS A N 1
ATOM 1696 C CA . LYS A 1 209 ? -13.365 3.354 -13.314 1.00 52.88 209 LYS A CA 1
ATOM 1697 C C . LYS A 1 209 ? -13.032 2.726 -14.672 1.00 52.88 209 LYS A C 1
ATOM 1699 O O . LYS A 1 209 ? -13.849 2.816 -15.585 1.00 52.88 209 LYS A O 1
ATOM 1704 N N . GLY A 1 210 ? -11.866 2.091 -14.809 1.00 47.50 210 GLY A N 1
ATOM 1705 C CA . GLY A 1 210 ? -11.480 1.355 -16.019 1.00 47.50 210 GLY A CA 1
ATOM 1706 C C . GLY A 1 210 ? -12.100 -0.044 -16.113 1.00 47.50 210 GLY A C 1
ATOM 1707 O O . GLY A 1 210 ? -12.448 -0.491 -17.205 1.00 47.50 210 GLY A O 1
ATOM 1708 N N . LEU A 1 211 ? -12.313 -0.708 -14.974 1.00 51.53 211 LEU A N 1
ATOM 1709 C CA . LEU A 1 211 ? -12.829 -2.080 -14.902 1.00 51.53 211 LEU A CA 1
ATOM 1710 C C . LEU A 1 211 ? -14.323 -2.160 -15.254 1.00 51.53 211 LEU A C 1
ATOM 1712 O O . LEU A 1 211 ? -14.744 -3.072 -15.966 1.00 51.53 211 LEU A O 1
ATOM 1716 N N . VAL A 1 212 ? -15.112 -1.157 -14.850 1.00 49.06 212 VAL A N 1
ATOM 1717 C CA . VAL A 1 212 ? -16.550 -1.067 -15.177 1.00 49.06 212 VAL A CA 1
ATOM 1718 C C . VAL A 1 212 ? -16.787 -0.960 -16.694 1.00 49.06 212 VAL A C 1
ATOM 1720 O O . VAL A 1 212 ? -17.720 -1.564 -17.221 1.00 49.06 212 VAL A O 1
ATOM 1723 N N . LEU A 1 213 ? -15.912 -0.253 -17.422 1.00 43.25 213 LEU A N 1
ATOM 1724 C CA . LEU A 1 213 ? -16.010 -0.070 -18.879 1.00 43.25 213 LEU A CA 1
ATOM 1725 C C . LEU A 1 213 ? -15.669 -1.340 -19.676 1.00 43.25 213 LEU A C 1
ATOM 1727 O O . LEU A 1 213 ? -16.220 -1.556 -20.757 1.00 43.25 213 LEU A O 1
ATOM 1731 N N . CYS A 1 214 ? -14.791 -2.203 -19.157 1.00 42.25 214 CYS A N 1
ATOM 1732 C CA . CYS A 1 214 ? -14.462 -3.475 -19.806 1.00 42.25 214 CYS A CA 1
ATOM 1733 C C . CYS A 1 214 ? -15.640 -4.467 -19.797 1.00 42.25 214 CYS A C 1
ATOM 1735 O O . CYS A 1 214 ? -15.748 -5.289 -20.708 1.00 42.25 214 CYS A O 1
ATOM 1737 N N . GLN A 1 215 ? -16.561 -4.366 -18.830 1.00 40.53 215 GLN A N 1
ATOM 1738 C CA . GLN A 1 215 ? -17.700 -5.282 -18.707 1.00 40.53 215 GLN A CA 1
ATOM 1739 C C . GLN A 1 215 ? -18.894 -4.953 -19.616 1.00 40.53 215 GLN A C 1
ATOM 1741 O O . GLN A 1 215 ? -19.635 -5.870 -19.967 1.00 40.53 215 GLN A O 1
ATOM 1746 N N . GLU A 1 216 ? -19.081 -3.704 -20.068 1.00 33.53 216 GLU A N 1
ATOM 1747 C CA . GLU A 1 216 ? -20.171 -3.369 -21.011 1.00 33.53 216 GLU A CA 1
ATOM 1748 C C . GLU A 1 216 ? -20.058 -4.12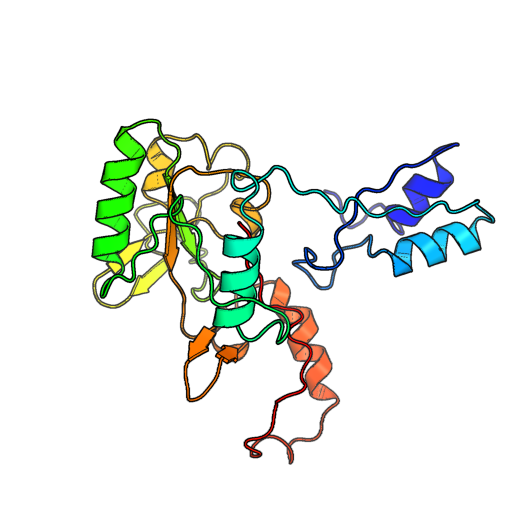1 -22.352 1.00 33.53 216 GLU A C 1
ATOM 1750 O O . GLU A 1 216 ? -21.030 -4.228 -23.100 1.00 33.53 216 GLU A O 1
ATOM 1755 N N . LYS A 1 217 ? -18.892 -4.713 -22.641 1.00 34.06 217 LYS A N 1
ATOM 1756 C CA . LYS A 1 217 ? -18.662 -5.570 -23.811 1.00 34.06 217 LYS A CA 1
ATOM 1757 C C . LYS A 1 217 ? -19.017 -7.050 -23.595 1.00 34.06 217 LYS A C 1
ATOM 1759 O O . LYS A 1 217 ? -18.869 -7.831 -24.534 1.00 34.06 217 LYS A O 1
ATOM 1764 N N . VAL A 1 218 ? -19.508 -7.450 -22.417 1.00 29.61 218 VAL A N 1
ATOM 1765 C CA . VAL A 1 218 ? -19.872 -8.845 -22.101 1.00 29.61 218 VAL A CA 1
ATOM 1766 C C . VAL A 1 218 ? -21.398 -8.976 -21.919 1.00 29.61 218 VAL A C 1
ATOM 1768 O O . VAL A 1 218 ? -21.986 -8.286 -21.084 1.00 29.61 218 VAL A O 1
ATOM 1771 N N . PRO A 1 219 ? -22.092 -9.836 -22.694 1.00 28.30 219 PRO A N 1
ATOM 1772 C CA . PRO A 1 219 ? -23.553 -9.876 -22.722 1.00 28.30 219 PRO A CA 1
ATOM 1773 C C . PRO A 1 219 ? -24.192 -10.385 -21.415 1.00 28.30 219 PRO A C 1
ATOM 1775 O O . PRO A 1 219 ? -23.770 -11.367 -20.809 1.00 28.30 219 PRO A O 1
ATOM 1778 N N . VAL A 1 220 ? -25.315 -9.753 -21.053 1.00 36.12 220 VAL A N 1
ATOM 1779 C CA . VAL A 1 220 ? -26.071 -9.848 -19.781 1.00 36.12 220 VAL A CA 1
ATOM 1780 C C . VAL A 1 220 ? -26.500 -11.270 -19.360 1.00 36.12 220 VAL A C 1
ATOM 1782 O O . VAL A 1 220 ? -26.817 -11.495 -18.194 1.00 36.12 220 VAL A O 1
ATOM 1785 N N . LYS A 1 221 ? -26.475 -12.264 -20.257 1.00 28.23 221 LYS A N 1
ATOM 1786 C CA . LYS A 1 221 ? -26.873 -13.655 -19.953 1.00 28.23 221 LYS A CA 1
ATOM 1787 C C . LYS A 1 221 ? -25.840 -14.470 -19.157 1.00 28.23 221 LYS A C 1
ATOM 1789 O O . LYS A 1 221 ? -26.184 -15.552 -18.700 1.00 28.23 221 LYS A O 1
ATOM 1794 N N . MET A 1 222 ? -24.624 -13.961 -18.955 1.00 29.00 222 MET A N 1
ATOM 1795 C CA . MET A 1 222 ? -23.533 -14.646 -18.235 1.00 29.00 222 MET A CA 1
ATOM 1796 C C . MET A 1 222 ? -23.415 -14.277 -16.742 1.00 29.00 222 MET A C 1
ATOM 1798 O O . MET A 1 222 ? -22.409 -14.579 -16.120 1.00 29.00 222 MET A O 1
ATOM 1802 N N . ARG A 1 223 ? -24.426 -13.640 -16.131 1.00 36.56 223 ARG A N 1
ATOM 1803 C CA . ARG A 1 223 ? -24.368 -13.201 -14.716 1.00 36.56 223 ARG A CA 1
ATOM 1804 C C . ARG A 1 223 ? -24.640 -14.296 -13.669 1.00 36.56 223 ARG A C 1
ATOM 1806 O O . ARG A 1 223 ? -24.352 -14.074 -12.503 1.00 36.56 223 ARG A O 1
ATOM 1813 N N . ASN A 1 224 ? -25.164 -15.462 -14.065 1.00 27.64 224 ASN A N 1
ATOM 1814 C CA . ASN A 1 224 ? -25.635 -16.508 -13.140 1.00 27.64 224 ASN A CA 1
ATOM 1815 C C . ASN A 1 224 ? -24.952 -17.874 -13.358 1.00 27.64 224 ASN A C 1
ATOM 1817 O O . ASN A 1 224 ? -25.634 -18.894 -13.445 1.00 27.64 224 ASN A O 1
ATOM 1821 N N . MET A 1 225 ? -23.623 -17.925 -13.466 1.00 24.11 225 MET A N 1
ATOM 1822 C CA . MET A 1 225 ? -22.893 -19.201 -13.465 1.00 24.11 225 MET A CA 1
ATOM 1823 C C . MET A 1 225 ? -21.794 -19.194 -12.398 1.00 24.11 225 MET A C 1
ATOM 1825 O O . MET A 1 225 ? -20.904 -18.352 -12.422 1.00 24.11 225 MET A O 1
ATOM 1829 N N . HIS A 1 226 ? -21.902 -20.141 -11.458 1.00 29.39 226 HIS A N 1
ATOM 1830 C CA . HIS A 1 226 ? -20.986 -20.465 -10.350 1.00 29.39 226 HIS A CA 1
ATOM 1831 C C . HIS A 1 226 ? -19.614 -20.998 -10.819 1.00 29.39 226 HIS A C 1
ATOM 1833 O O . HIS A 1 226 ? -19.105 -21.992 -10.314 1.00 29.39 226 HIS A O 1
ATOM 1839 N N . SER A 1 227 ? -19.011 -20.385 -11.829 1.00 24.70 227 SER A N 1
ATOM 1840 C CA . SER A 1 227 ? -17.732 -20.839 -12.370 1.00 24.70 227 SER A CA 1
ATOM 1841 C C . SER A 1 227 ? -16.967 -19.651 -12.932 1.00 24.70 227 SER A C 1
ATOM 1843 O O . SER A 1 227 ? -16.873 -19.472 -14.145 1.00 24.70 227 SER A O 1
ATOM 1845 N N . TYR A 1 228 ? -16.453 -18.819 -12.032 1.00 29.77 228 TYR A N 1
ATOM 1846 C CA . TYR A 1 228 ? -15.432 -17.823 -12.338 1.00 29.77 228 TYR A CA 1
ATOM 1847 C C . TYR A 1 228 ? -14.132 -18.236 -11.644 1.00 29.77 228 TYR A C 1
ATOM 1849 O O . TYR A 1 228 ? -13.705 -17.604 -10.694 1.00 29.77 228 TYR A O 1
ATOM 1857 N N . THR A 1 229 ? -13.506 -19.314 -12.116 1.00 27.14 229 THR A N 1
ATOM 1858 C CA . THR A 1 229 ? -12.132 -19.684 -11.729 1.00 27.14 229 THR A CA 1
ATOM 1859 C C . THR A 1 229 ? -11.067 -19.065 -12.638 1.00 27.14 229 THR A C 1
ATOM 1861 O O . THR A 1 229 ? -9.896 -19.387 -12.500 1.00 27.14 229 THR A O 1
ATOM 1864 N N . GLN A 1 230 ? -11.424 -18.183 -13.580 1.00 25.67 230 GLN A N 1
ATOM 1865 C CA . GLN A 1 230 ? -10.454 -17.552 -14.490 1.00 25.67 230 GLN A CA 1
ATOM 1866 C C . GLN A 1 230 ? -10.881 -16.144 -14.929 1.00 25.67 230 GLN A C 1
ATOM 1868 O O . GLN A 1 230 ? -10.930 -15.832 -16.119 1.00 25.67 230 GLN A O 1
ATOM 1873 N N . LEU A 1 231 ? -11.205 -15.271 -13.975 1.00 23.72 231 LEU A N 1
ATOM 1874 C CA . LEU A 1 231 ? -10.918 -13.851 -14.185 1.00 23.72 231 LEU A CA 1
ATOM 1875 C C . LEU A 1 231 ? -9.520 -13.612 -13.621 1.00 23.72 231 LEU A C 1
ATOM 1877 O O . LEU A 1 231 ? -9.235 -14.131 -12.543 1.00 23.72 231 LEU A O 1
ATOM 1881 N N . PRO A 1 232 ? -8.637 -12.896 -14.333 1.00 24.67 232 PRO A N 1
ATOM 1882 C CA . PRO A 1 232 ? -7.315 -12.642 -13.810 1.00 24.67 232 PRO A CA 1
ATOM 1883 C C . PRO A 1 232 ? -7.457 -11.933 -12.470 1.00 24.67 232 PRO A C 1
ATOM 1885 O O . PRO A 1 232 ? -8.115 -10.895 -12.378 1.00 24.67 232 PRO A O 1
ATOM 1888 N N . VAL A 1 233 ? -6.835 -12.495 -11.445 1.00 29.38 233 VAL A N 1
ATOM 1889 C CA . VAL A 1 233 ? -6.795 -11.987 -10.072 1.00 29.38 233 VAL A CA 1
ATOM 1890 C C . VAL A 1 233 ? -5.915 -10.716 -9.991 1.00 29.38 233 VAL A C 1
ATOM 1892 O O . VAL A 1 233 ? -5.309 -10.415 -8.976 1.00 29.38 233 VAL A O 1
ATOM 1895 N N . HIS A 1 234 ? -5.842 -9.929 -11.074 1.00 25.78 234 HIS A N 1
ATOM 1896 C CA . HIS A 1 234 ? -4.952 -8.777 -11.275 1.00 25.78 234 HIS A CA 1
ATOM 1897 C C . HIS A 1 234 ? -5.300 -7.542 -10.421 1.00 25.78 234 HIS A C 1
ATOM 1899 O O . HIS A 1 234 ? -4.742 -6.477 -10.649 1.00 25.78 234 HIS A O 1
ATOM 1905 N N . CYS A 1 235 ? -6.236 -7.639 -9.474 1.00 25.70 235 CYS A N 1
ATOM 1906 C CA . CYS A 1 235 ? -6.578 -6.538 -8.561 1.00 25.70 235 CYS A CA 1
ATOM 1907 C C . CYS A 1 235 ? -6.799 -7.028 -7.122 1.00 25.70 235 CYS A C 1
ATOM 1909 O O . CYS A 1 235 ? -7.654 -6.499 -6.403 1.00 25.70 235 CYS A O 1
ATOM 1911 N N . ILE A 1 236 ? -6.067 -8.065 -6.711 1.00 30.05 236 ILE A N 1
ATOM 1912 C CA . ILE A 1 236 ? -5.856 -8.347 -5.293 1.00 30.05 236 ILE A CA 1
ATOM 1913 C C . ILE A 1 236 ? -4.589 -7.584 -4.892 1.00 30.05 236 ILE A C 1
ATOM 1915 O O . ILE A 1 236 ? -3.478 -8.087 -4.996 1.00 30.05 236 ILE A O 1
ATOM 1919 N N . ASP A 1 237 ? -4.775 -6.317 -4.516 1.00 32.31 237 ASP A N 1
ATOM 1920 C CA . ASP A 1 237 ? -3.695 -5.452 -4.039 1.00 32.31 237 ASP A CA 1
ATOM 1921 C C . ASP A 1 237 ? -3.360 -5.849 -2.593 1.00 32.31 237 ASP A C 1
ATOM 1923 O O . ASP A 1 237 ? -3.925 -5.301 -1.643 1.00 32.31 237 ASP A O 1
ATOM 1927 N N . PHE A 1 238 ? -2.470 -6.826 -2.418 1.00 30.28 238 PHE A N 1
ATOM 1928 C CA . PHE A 1 238 ? -1.810 -7.067 -1.137 1.00 30.28 238 PHE A CA 1
ATOM 1929 C C . PHE A 1 238 ? -0.370 -6.597 -1.227 1.00 30.28 238 PHE A C 1
ATOM 1931 O O . PHE A 1 238 ? 0.381 -6.985 -2.116 1.00 30.28 238 PHE A O 1
ATOM 1938 N N . PHE A 1 239 ? -0.006 -5.744 -0.279 1.00 32.53 239 PHE A N 1
ATOM 1939 C CA . PHE A 1 239 ? 1.358 -5.300 -0.079 1.00 32.53 239 PHE A CA 1
ATOM 1940 C C . PHE A 1 239 ? 1.746 -5.511 1.371 1.00 32.53 239 PHE A C 1
ATOM 1942 O O . PHE A 1 239 ? 0.982 -5.183 2.283 1.00 32.53 239 PHE A O 1
ATOM 1949 N N . LEU A 1 240 ? 2.946 -6.058 1.510 1.00 30.95 240 LEU A N 1
ATOM 1950 C CA . LEU A 1 240 ? 3.702 -6.235 2.737 1.00 30.95 240 LEU A CA 1
ATOM 1951 C C . LEU A 1 240 ? 4.499 -4.994 3.115 1.00 30.95 240 LEU A C 1
ATOM 1953 O O . LEU A 1 240 ? 5.085 -4.376 2.194 1.00 30.95 240 LEU A O 1
#

Mean predicted aligned error: 13.01 Å